Protein AF-A0A0C3BR33-F1 (afdb_monomer_lite)

Sequence (371 aa):
MTTQAWARAVENDATFIIFHCGVRERIGIRHRESQTLYLSELMDTTACKDPSYGAIQIGLHLAIIQDALQRQKQRFCHDPSSSSTKRPAEDGHASIPESKRQKVENKIEGTNEGGNDQSDLEQVHSILSSRALALLSLNYGAYHSPTPSSFIRVGPSCVRGYHDQPFKEPSRRATYNPSQYFSLTLSEPIGSGAVGVVHRATAEIQLESGLKVQHSLAVKLVFSNHFGYQRKLRKEYSIYHHLASKDDVEGVLPVYGLFEDTETGTLALIMDDGGSSIRYGVSVPDEQRISFSRAMASIHRAGVRHFDLRPNNLLVNDKGETFIIDFDQSQLNPRPQAISQEMACLEHVLDGKDNEDFYSPLPNSHHSESD

Radius of gyration: 28.22 Å; chains: 1; bounding box: 70×74×102 Å

Foldseek 3Di:
DVVVQLLVCLLVVHQWGWDDDPQKIKIWGAPNVVRDIDIDDIDGQVPAVVVHNVVVVVVVVVVRVVVVVVVVVVVVVPPPPDDDDDDDDDDDDDDDDDDDPDPPDPDPDDDDDVPVPVVVVVQVLVQLQQAQWEFEAEDERSGGRPGTFIWGFPAGWLAAPGLPPDDDGDDPPDDDDPSRYWYKYWYDFPDQDPQFTKTKIWTFDQGPVRDTDIFIKIKGKGFPVCVVSVVLVVVQQVLSSLLSVDPPQDQAWGWSGWIAGSPGRMIITMTHPLAAFADAQDAADPVLLVQVLSNLVSSVVSQKDQLDDARRQWGAHPVRRIHGDDSSVMDGRDDPVSSVLSSVLSVCRNRNHDNVPSNDPDPDPPPPPDD

Structure (mmCIF, N/CA/C/O backbone):
data_AF-A0A0C3BR33-F1
#
_entry.id   AF-A0A0C3BR33-F1
#
loop_
_atom_site.group_PDB
_atom_site.id
_atom_site.type_symbol
_atom_site.label_atom_id
_atom_site.label_alt_id
_atom_site.label_comp_id
_atom_site.label_asym_id
_atom_site.label_entity_id
_atom_site.label_seq_id
_atom_site.pdbx_PDB_ins_code
_atom_site.Cartn_x
_atom_site.Cartn_y
_atom_site.Cartn_z
_atom_site.occupancy
_atom_site.B_iso_or_equiv
_atom_site.auth_seq_id
_atom_site.auth_comp_id
_atom_site.auth_asym_id
_atom_site.auth_atom_id
_atom_site.pdbx_PDB_model_num
ATOM 1 N N . MET A 1 1 ? -23.685 10.994 8.098 1.00 58.66 1 MET A N 1
ATOM 2 C CA . MET A 1 1 ? -23.661 12.476 8.030 1.00 58.66 1 MET A CA 1
ATOM 3 C C . MET A 1 1 ? -23.004 13.103 9.254 1.00 58.66 1 MET A C 1
ATOM 5 O O . MET A 1 1 ? -22.075 13.873 9.072 1.00 58.66 1 MET A O 1
ATOM 9 N N . THR A 1 2 ? -23.417 12.772 10.482 1.00 61.88 2 THR A N 1
ATOM 10 C CA . THR A 1 2 ? -22.819 13.328 11.716 1.00 61.88 2 THR A CA 1
ATOM 11 C C . THR A 1 2 ? -21.334 12.993 11.883 1.00 61.88 2 THR A C 1
ATOM 13 O O . THR A 1 2 ? -20.558 13.880 12.212 1.00 61.88 2 THR A O 1
ATOM 16 N N . THR A 1 3 ? -20.915 11.766 11.564 1.00 71.31 3 THR A N 1
ATOM 17 C CA . THR A 1 3 ? -19.499 11.342 11.569 1.00 71.31 3 THR A CA 1
ATOM 18 C C . THR A 1 3 ? -18.636 12.127 10.577 1.00 71.31 3 THR A C 1
ATOM 20 O O . THR A 1 3 ? -17.565 12.605 10.932 1.00 71.31 3 THR A O 1
ATOM 23 N N . GLN A 1 4 ? -19.125 12.332 9.352 1.00 73.44 4 GLN A N 1
ATOM 24 C CA . GLN A 1 4 ? -18.425 13.113 8.326 1.00 73.44 4 GLN A CA 1
ATOM 25 C C . GLN A 1 4 ? -18.362 14.610 8.673 1.00 73.44 4 GLN A C 1
ATOM 27 O O . GLN A 1 4 ? -17.337 15.253 8.455 1.00 73.44 4 GLN A O 1
ATOM 32 N N . ALA A 1 5 ? -19.441 15.167 9.231 1.00 78.81 5 ALA A N 1
ATOM 33 C CA . ALA A 1 5 ? -19.470 16.553 9.691 1.00 78.81 5 ALA A CA 1
ATOM 34 C C . ALA A 1 5 ? -18.522 16.779 10.879 1.00 78.81 5 ALA A C 1
ATOM 36 O O . ALA A 1 5 ? -17.829 17.790 10.912 1.00 78.81 5 ALA A O 1
ATOM 37 N N . TRP A 1 6 ? -18.443 15.821 11.809 1.00 81.00 6 TRP A N 1
ATOM 38 C CA . TRP A 1 6 ? -17.482 15.847 12.912 1.00 81.00 6 TRP A CA 1
ATOM 39 C C . TRP A 1 6 ? -16.040 15.828 12.407 1.00 81.00 6 TRP A C 1
ATOM 41 O O . TRP A 1 6 ? -15.268 16.709 12.771 1.00 81.00 6 TRP A O 1
ATOM 51 N N . ALA A 1 7 ? -15.696 14.886 11.522 1.00 78.19 7 ALA A N 1
ATOM 52 C CA . ALA A 1 7 ? -14.349 14.786 10.961 1.00 78.19 7 ALA A CA 1
ATOM 53 C C . ALA A 1 7 ? -13.913 16.098 10.285 1.00 78.19 7 ALA A C 1
ATOM 55 O O . ALA A 1 7 ? -12.856 16.632 10.613 1.00 78.19 7 ALA A O 1
ATOM 56 N N . ARG A 1 8 ? -14.774 16.686 9.440 1.00 79.88 8 ARG A N 1
ATOM 57 C CA . ARG A 1 8 ? -14.515 17.992 8.805 1.00 79.88 8 ARG A CA 1
ATOM 58 C C . ARG A 1 8 ? -14.390 19.135 9.811 1.00 79.88 8 ARG A C 1
ATOM 60 O O . ARG A 1 8 ? -13.584 20.040 9.611 1.00 79.88 8 ARG A O 1
ATOM 67 N N . ALA A 1 9 ? -15.190 19.124 10.876 1.00 84.75 9 ALA A N 1
ATOM 68 C CA . ALA A 1 9 ? -15.123 20.146 11.914 1.00 84.75 9 ALA A CA 1
ATOM 69 C C . ALA A 1 9 ? -13.828 20.053 12.731 1.00 84.75 9 ALA A C 1
ATOM 71 O O . ALA A 1 9 ? -13.279 21.080 13.117 1.00 84.75 9 ALA A O 1
ATOM 72 N N . VAL A 1 10 ? -13.317 18.847 12.979 1.00 82.50 10 VAL A N 1
ATOM 73 C CA . VAL A 1 10 ? -12.003 18.665 13.608 1.00 82.50 10 VAL A CA 1
ATOM 74 C C . VAL A 1 10 ? -10.888 19.117 12.666 1.00 82.50 10 VAL A C 1
ATOM 76 O O . VAL A 1 10 ? -10.039 19.894 13.091 1.00 82.50 10 VAL A O 1
ATOM 79 N N . GLU A 1 11 ? -10.938 18.704 11.398 1.00 81.19 11 GLU A N 1
ATOM 80 C CA . GLU A 1 11 ? -9.969 19.069 10.354 1.00 81.19 11 GLU A CA 1
ATOM 81 C C . GLU A 1 11 ? -9.823 20.588 10.186 1.00 81.19 11 GLU A C 1
ATOM 83 O O . GLU A 1 11 ? -8.713 21.102 10.107 1.00 81.19 11 GLU A O 1
ATOM 88 N N . ASN A 1 12 ? -10.936 21.324 10.193 1.00 82.75 12 ASN A N 1
ATOM 89 C CA . ASN A 1 12 ? -10.939 22.778 10.006 1.00 82.75 12 ASN A CA 1
ATOM 90 C C . ASN A 1 12 ? -10.862 23.569 11.326 1.00 82.75 12 ASN A C 1
ATOM 92 O O . ASN A 1 12 ? -11.099 24.777 11.326 1.00 82.75 12 ASN A O 1
ATOM 96 N N . ASP A 1 13 ? -10.598 22.900 12.457 1.00 84.25 13 ASP A N 1
ATOM 97 C CA . ASP A 1 13 ? -10.652 23.491 13.803 1.00 84.25 13 ASP A CA 1
ATOM 98 C C . ASP A 1 13 ? -11.931 24.336 14.030 1.00 84.25 13 ASP A C 1
ATOM 100 O O . ASP A 1 13 ? -11.917 25.464 14.532 1.00 84.25 13 ASP A O 1
ATOM 104 N N . ALA A 1 14 ? -13.073 23.804 13.592 1.00 88.06 14 ALA A N 1
ATOM 105 C CA . ALA A 1 14 ? -14.367 24.462 13.671 1.00 88.06 14 ALA A CA 1
ATOM 106 C C . ALA A 1 14 ? -15.025 24.248 15.045 1.00 88.06 14 ALA A C 1
ATOM 108 O O . ALA A 1 14 ? -15.036 23.138 15.590 1.00 88.06 14 ALA A O 1
ATOM 109 N N . THR A 1 15 ? -15.611 25.325 15.576 1.00 93.00 15 THR A N 1
ATOM 110 C CA . THR A 1 15 ? -16.402 25.331 16.820 1.00 93.00 15 THR A CA 1
ATOM 111 C C . THR A 1 15 ? -17.884 25.041 16.554 1.00 93.00 15 THR A C 1
ATOM 113 O O . THR A 1 15 ? -18.538 24.393 17.365 1.00 93.00 15 THR A O 1
ATOM 116 N N . PHE A 1 16 ? -18.426 25.474 15.413 1.00 93.62 16 PHE A N 1
ATOM 117 C CA . PHE A 1 16 ? -19.854 25.369 15.093 1.00 93.62 16 PHE A CA 1
ATOM 118 C C . PHE A 1 16 ? -20.090 24.435 13.901 1.00 93.62 16 PHE A C 1
ATOM 120 O O . PHE A 1 16 ? -19.344 24.468 12.924 1.00 93.62 16 PHE A O 1
ATOM 127 N N . ILE A 1 17 ? -21.139 23.616 13.976 1.00 94.31 17 ILE A N 1
ATOM 128 C CA . ILE A 1 17 ? -21.571 22.684 12.926 1.00 94.31 17 ILE A CA 1
ATOM 129 C C . ILE A 1 17 ? -23.068 22.892 12.699 1.00 94.31 17 ILE A C 1
ATOM 131 O O . ILE A 1 17 ? -23.834 22.866 13.656 1.00 94.31 17 ILE A O 1
ATOM 135 N N . ILE A 1 18 ? -23.509 23.070 11.455 1.00 92.19 18 ILE A N 1
ATOM 136 C CA . ILE A 1 18 ? -24.930 23.275 11.137 1.00 92.19 18 ILE A CA 1
ATOM 137 C C . ILE A 1 18 ? -25.420 22.109 10.281 1.00 92.19 18 ILE A C 1
ATOM 139 O O . ILE A 1 18 ? -24.853 21.815 9.229 1.00 92.19 18 ILE A O 1
ATOM 143 N N . PHE A 1 19 ? -26.483 21.445 10.731 1.00 90.19 19 PHE A N 1
ATOM 144 C CA . PHE A 1 19 ? -27.195 20.424 9.970 1.00 90.19 19 PHE A CA 1
ATOM 145 C C . PHE A 1 19 ? -28.528 20.999 9.509 1.00 90.19 19 PHE A C 1
ATOM 147 O O . PHE A 1 19 ? -29.402 21.247 10.335 1.00 90.19 19 PHE A O 1
ATOM 154 N N . HIS A 1 20 ? -28.696 21.187 8.204 1.00 88.75 20 HIS A N 1
ATOM 155 C CA . HIS A 1 20 ? -29.868 21.848 7.638 1.00 88.75 20 HIS A CA 1
ATOM 156 C C . HIS A 1 20 ? -30.471 21.018 6.498 1.00 88.75 20 HIS A C 1
ATOM 158 O O . HIS A 1 20 ? -29.739 20.485 5.664 1.00 88.75 20 HIS A O 1
ATOM 164 N N . CYS A 1 21 ? -31.801 20.909 6.453 1.00 85.38 21 CYS A N 1
ATOM 165 C CA . CYS A 1 21 ? -32.533 20.233 5.372 1.00 85.38 21 CYS A CA 1
ATOM 166 C C . CYS A 1 21 ? -33.701 21.068 4.812 1.00 85.38 21 CYS A C 1
ATOM 168 O O . CYS A 1 21 ? -34.678 20.521 4.299 1.00 85.38 21 CYS A O 1
ATOM 170 N N . GLY A 1 22 ? -33.619 22.396 4.922 1.00 83.88 22 GLY A N 1
ATOM 171 C CA . GLY A 1 22 ? -34.637 23.345 4.464 1.00 83.88 22 GLY A CA 1
ATOM 172 C C . GLY A 1 22 ? -35.618 23.700 5.577 1.00 83.88 22 GLY A C 1
ATOM 173 O O . GLY A 1 22 ? -35.580 24.793 6.139 1.00 83.88 22 GLY A O 1
ATOM 174 N N . VAL A 1 23 ? -36.491 22.752 5.920 1.00 87.00 23 VAL A N 1
ATOM 175 C CA . VAL A 1 23 ? -37.560 22.960 6.920 1.00 87.00 23 VAL A CA 1
ATOM 176 C C . VAL A 1 23 ? -37.125 22.666 8.355 1.00 87.00 23 VAL A C 1
ATOM 178 O O . VAL A 1 23 ? -37.807 23.044 9.305 1.00 87.00 23 VAL A O 1
ATOM 181 N N . ARG A 1 24 ? -35.994 21.975 8.534 1.00 89.94 24 ARG A N 1
ATOM 182 C CA . ARG A 1 24 ? -35.443 21.670 9.854 1.00 89.94 24 ARG A CA 1
ATOM 183 C C . ARG A 1 24 ? -33.962 21.976 9.921 1.00 89.94 24 ARG A C 1
ATOM 185 O O . ARG A 1 24 ? -33.228 21.774 8.951 1.00 89.94 24 ARG A O 1
ATOM 192 N N . GLU A 1 25 ? -33.541 22.403 11.100 1.00 92.38 25 GLU A N 1
ATOM 193 C CA . GLU A 1 25 ? -32.152 22.710 11.394 1.00 92.38 25 GLU A CA 1
ATOM 194 C C . GLU A 1 25 ? -31.739 22.197 12.773 1.00 92.38 25 GLU A C 1
ATOM 196 O O . GLU A 1 25 ? -32.531 22.164 13.714 1.00 92.38 25 GLU A O 1
ATOM 201 N N . ARG A 1 26 ? -30.476 21.798 12.902 1.00 92.69 26 ARG A N 1
ATOM 202 C CA . ARG A 1 26 ? -29.832 21.502 14.178 1.00 92.69 26 ARG A CA 1
ATOM 203 C C . ARG A 1 26 ? -28.454 22.146 14.219 1.00 92.69 26 ARG A C 1
ATOM 205 O O . ARG A 1 26 ? -27.667 21.982 13.286 1.00 92.69 26 ARG A O 1
ATOM 212 N N . ILE A 1 27 ? -28.152 22.813 15.325 1.00 93.69 27 ILE A N 1
ATOM 213 C CA . ILE A 1 27 ? -26.856 23.440 15.574 1.00 93.69 27 ILE A CA 1
ATOM 214 C C . ILE A 1 27 ? -26.052 22.529 16.502 1.00 93.69 27 ILE A C 1
ATOM 216 O O . ILE A 1 27 ? -26.543 22.062 17.528 1.00 93.69 27 ILE A O 1
ATOM 220 N N . GLY A 1 28 ? -24.809 22.262 16.129 1.00 93.25 28 GLY A N 1
ATOM 221 C CA . GLY A 1 28 ? -23.810 21.595 16.943 1.00 93.25 28 GLY A CA 1
ATOM 222 C C . GLY A 1 28 ? -22.741 22.579 17.402 1.00 93.25 28 GLY A C 1
ATOM 223 O O . GLY A 1 28 ? -22.227 23.352 16.595 1.00 93.25 28 GLY A O 1
ATOM 224 N N . ILE A 1 29 ? -22.384 22.529 18.681 1.00 93.31 29 ILE A N 1
ATOM 225 C CA . ILE A 1 29 ? -21.279 23.290 19.266 1.00 93.31 29 ILE A CA 1
ATOM 226 C C . ILE A 1 29 ? -20.242 22.293 19.769 1.00 93.31 29 ILE A C 1
ATOM 228 O O . ILE A 1 29 ? -20.507 21.485 20.661 1.00 93.31 29 ILE A O 1
ATOM 232 N N . ARG A 1 30 ? -19.054 22.332 19.176 1.00 91.38 30 ARG A N 1
ATOM 233 C CA . ARG A 1 30 ? -17.919 21.494 19.545 1.00 91.38 30 ARG A CA 1
ATOM 234 C C . ARG A 1 30 ? -17.097 22.191 20.622 1.00 91.38 30 ARG A C 1
ATOM 236 O O . ARG A 1 30 ? -16.462 23.213 20.372 1.00 91.38 30 ARG A O 1
ATOM 243 N N . HIS A 1 31 ? -17.039 21.587 21.801 1.00 88.56 31 HIS A N 1
ATOM 244 C CA . HIS A 1 31 ? -16.046 21.931 22.807 1.00 88.56 31 HIS A CA 1
ATOM 245 C C . HIS A 1 31 ? -14.718 21.257 22.448 1.00 88.56 31 HIS A C 1
ATOM 247 O O . HIS A 1 31 ? -14.595 20.032 22.485 1.00 88.56 31 HIS A O 1
ATOM 253 N N . ARG A 1 32 ? -13.742 22.065 22.026 1.00 82.81 32 ARG A N 1
ATOM 254 C CA . ARG A 1 32 ? -12.505 21.593 21.385 1.00 82.81 32 ARG A CA 1
ATOM 255 C C . ARG A 1 32 ? -11.526 20.945 22.360 1.00 82.81 32 ARG A C 1
ATOM 257 O O . ARG A 1 32 ? -10.895 19.962 22.002 1.00 82.81 32 ARG A O 1
ATOM 264 N N . GLU A 1 33 ? -11.428 21.440 23.588 1.00 79.06 33 GLU A N 1
ATOM 265 C CA . GLU A 1 33 ? -10.506 20.870 24.579 1.00 79.06 33 GLU A CA 1
ATOM 266 C C . GLU A 1 33 ? -10.939 19.463 25.010 1.00 79.06 33 GLU A C 1
ATOM 268 O O . GLU A 1 33 ? -10.140 18.534 25.002 1.00 79.06 33 GLU A O 1
ATOM 273 N N . SER A 1 34 ? -12.233 19.271 25.284 1.00 83.44 34 SER A N 1
ATOM 274 C CA . SER A 1 34 ? -12.778 17.967 25.693 1.00 83.44 34 SER A CA 1
ATOM 275 C C . SER A 1 34 ? -13.261 17.092 24.529 1.00 83.44 34 SER A C 1
ATOM 277 O O . SER A 1 34 ? -13.838 16.035 24.770 1.00 83.44 34 SER A O 1
ATOM 279 N N . GLN A 1 35 ? -13.105 17.544 23.277 1.00 83.50 35 GLN A N 1
ATOM 280 C CA . GLN A 1 35 ? -13.630 16.886 22.069 1.00 83.50 35 GLN A CA 1
ATOM 281 C C . GLN A 1 35 ? -15.101 16.442 22.202 1.00 83.50 35 GLN A C 1
ATOM 283 O O . GLN A 1 35 ? -15.481 15.343 21.809 1.00 83.50 35 GLN A O 1
ATOM 288 N N . THR A 1 36 ? -15.952 17.307 22.757 1.00 85.12 36 THR A N 1
ATOM 289 C CA . THR A 1 36 ? -17.371 17.001 23.009 1.00 85.12 36 THR A CA 1
ATOM 290 C C . THR A 1 36 ? -18.270 17.797 22.069 1.00 85.12 36 THR A C 1
ATOM 292 O O . THR A 1 36 ? -18.112 19.011 21.950 1.00 85.12 36 THR A O 1
ATOM 295 N N . LEU A 1 37 ? -19.226 17.135 21.409 1.00 89.62 37 LEU A N 1
ATOM 296 C CA . LEU A 1 37 ? -20.234 17.796 20.576 1.00 89.62 37 LEU A CA 1
ATOM 297 C C . LEU A 1 37 ? -21.546 17.956 21.346 1.00 89.62 37 LEU A C 1
ATOM 299 O O . LEU A 1 37 ? -22.223 16.971 21.632 1.00 89.62 37 LEU A O 1
ATOM 303 N N . TYR A 1 38 ? -21.936 19.198 21.609 1.00 90.94 38 TYR A N 1
ATOM 304 C CA . TYR A 1 38 ? -23.264 19.533 22.108 1.00 90.94 38 TYR A CA 1
ATOM 305 C C . TYR A 1 38 ? -24.186 19.779 20.925 1.00 90.94 38 TYR A C 1
ATOM 307 O O . TYR A 1 38 ? -23.843 20.529 20.016 1.00 90.94 38 TYR A O 1
ATOM 315 N N . LEU A 1 39 ? -25.351 19.141 20.920 1.00 91.69 39 LEU A N 1
ATOM 316 C CA . LEU A 1 39 ? -26.342 19.301 19.865 1.00 91.69 39 LEU A CA 1
ATOM 317 C C . LEU A 1 39 ? -27.564 20.018 20.422 1.00 91.69 39 LEU A C 1
ATOM 319 O O . LEU A 1 39 ? -28.082 19.631 21.467 1.00 91.69 39 LEU A O 1
ATOM 323 N N . SER A 1 40 ? -28.044 21.018 19.691 1.00 90.62 40 SER A N 1
ATOM 324 C CA . SER A 1 40 ? -29.339 21.625 19.960 1.00 90.62 40 SER A CA 1
ATOM 325 C C . SER A 1 40 ? -30.470 20.625 19.716 1.00 90.62 40 SER A C 1
ATOM 327 O O . SER A 1 40 ? -30.319 19.607 19.022 1.00 90.62 40 SER A O 1
ATOM 329 N N . GLU A 1 41 ? -31.651 20.969 20.215 1.00 88.44 41 GLU A N 1
ATOM 330 C CA . GLU A 1 41 ? -32.887 20.359 19.741 1.00 88.44 41 GLU A CA 1
ATOM 331 C C . GLU A 1 41 ? -33.077 20.611 18.234 1.00 88.44 41 GLU A C 1
ATOM 333 O O . GLU A 1 41 ? -32.441 21.487 17.635 1.00 88.44 41 GLU A O 1
ATOM 338 N N . LEU A 1 42 ? -33.915 19.790 17.595 1.00 89.06 42 LEU A N 1
ATOM 339 C CA . LEU A 1 42 ? -34.236 19.955 16.179 1.00 89.06 42 LEU A CA 1
ATOM 340 C C . LEU A 1 42 ? -35.218 21.118 16.022 1.00 89.06 42 LEU A C 1
ATOM 342 O O . LEU A 1 42 ? -36.358 21.019 16.464 1.00 89.06 42 LEU A O 1
ATOM 346 N N . MET A 1 43 ? -34.779 22.191 15.377 1.00 88.00 43 MET A N 1
ATOM 347 C CA . MET A 1 43 ? -35.573 23.393 15.161 1.00 88.00 43 MET A CA 1
ATOM 348 C C . MET A 1 43 ? -36.395 23.266 13.881 1.00 88.00 43 MET A C 1
ATOM 350 O O . MET A 1 43 ? -35.887 22.810 12.855 1.00 88.00 43 MET A O 1
ATOM 354 N N . ASP A 1 44 ? -37.649 23.705 13.934 1.00 86.94 44 ASP A N 1
ATOM 355 C CA . ASP A 1 44 ? -38.488 23.913 12.754 1.00 86.94 44 ASP A CA 1
ATOM 356 C C . ASP A 1 44 ? -38.322 25.359 12.281 1.00 86.94 44 ASP A C 1
ATOM 358 O O . ASP A 1 44 ? -38.693 26.301 12.984 1.00 86.94 44 ASP A O 1
ATOM 362 N N . THR A 1 45 ? -37.756 25.541 11.091 1.00 84.75 45 THR A N 1
ATOM 363 C CA . THR A 1 45 ? -37.416 26.871 10.566 1.00 84.75 45 THR A CA 1
ATOM 364 C C . THR A 1 45 ? -38.653 27.706 10.220 1.00 84.75 45 THR A C 1
ATOM 366 O O . THR A 1 45 ? -38.560 28.929 10.132 1.00 84.75 45 THR A O 1
ATOM 369 N N . THR A 1 46 ? -39.822 27.070 10.081 1.00 83.19 46 THR A N 1
ATOM 370 C CA . THR A 1 46 ? -41.095 27.715 9.727 1.00 83.19 46 THR A CA 1
ATOM 371 C C . THR A 1 46 ? -41.981 28.007 10.938 1.00 83.19 46 THR A C 1
ATOM 373 O O . THR A 1 46 ? -42.753 28.967 10.924 1.00 83.19 46 THR A O 1
ATOM 376 N N . ALA A 1 47 ? -41.861 27.207 12.002 1.00 82.12 47 ALA A N 1
ATOM 377 C CA . ALA A 1 47 ? -42.707 27.302 13.193 1.00 82.12 47 ALA A CA 1
ATOM 378 C C . ALA A 1 47 ? -42.036 28.000 14.394 1.00 82.12 47 ALA A C 1
ATOM 380 O O . ALA A 1 47 ? -42.694 28.241 15.407 1.00 82.12 47 ALA A O 1
ATOM 381 N N . CYS A 1 48 ? -40.745 28.336 14.303 1.00 77.88 48 CYS A N 1
ATOM 382 C CA . CYS A 1 48 ? -39.975 28.931 15.396 1.00 77.88 48 CYS A CA 1
ATOM 383 C C . CYS A 1 48 ? -40.352 30.407 15.645 1.00 77.88 48 CYS A C 1
ATOM 385 O O . CYS A 1 48 ? -40.071 31.281 14.819 1.00 77.88 48 CYS A O 1
ATOM 387 N N . LYS A 1 49 ? -41.004 30.680 16.786 1.00 75.44 49 LYS A N 1
ATOM 388 C CA . LYS A 1 49 ? -41.542 32.010 17.138 1.00 75.44 49 LYS A CA 1
ATOM 389 C C . LYS A 1 49 ? -40.841 32.697 18.312 1.00 75.44 49 LYS A C 1
ATOM 391 O O . LYS A 1 49 ? -40.839 33.924 18.329 1.00 75.44 49 LYS A O 1
ATOM 396 N N . ASP A 1 50 ? -40.253 31.950 19.247 1.00 76.44 50 ASP A N 1
ATOM 397 C CA . ASP A 1 50 ? -39.578 32.524 20.416 1.00 76.44 50 ASP A CA 1
ATOM 398 C C . ASP A 1 50 ? -38.380 31.669 20.884 1.00 76.44 50 ASP A C 1
ATOM 400 O O . ASP A 1 50 ? -38.588 30.577 21.418 1.00 76.44 50 ASP A O 1
ATOM 404 N N . PRO A 1 51 ? -37.130 32.124 20.676 1.00 79.88 51 PRO A N 1
ATOM 405 C CA . PRO A 1 51 ? -36.750 33.239 19.804 1.00 79.88 51 PRO A CA 1
ATOM 406 C C . PRO A 1 51 ? -37.115 32.945 18.339 1.00 79.88 51 PRO A C 1
ATOM 408 O O . PRO A 1 51 ? -37.183 31.790 17.934 1.00 79.88 51 PRO A O 1
ATOM 411 N N . SER A 1 52 ? -37.364 33.971 17.519 1.00 86.75 52 SER A N 1
ATOM 412 C CA . SER A 1 52 ? -37.642 33.754 16.091 1.00 86.75 52 SER A CA 1
ATOM 413 C C . SER A 1 52 ? -36.442 33.112 15.385 1.00 86.75 52 SER A C 1
ATOM 415 O O . SER A 1 52 ? -35.292 33.353 15.759 1.00 86.75 52 SER A O 1
ATOM 417 N N . TYR A 1 53 ? -36.684 32.343 14.319 1.00 87.50 53 TYR A N 1
ATOM 418 C CA . TYR A 1 53 ? -35.594 31.700 13.572 1.00 87.50 53 TYR A CA 1
ATOM 419 C C . TYR A 1 53 ? -34.513 32.701 13.117 1.00 87.50 53 TYR A C 1
ATOM 421 O O . TYR A 1 53 ? -33.320 32.435 13.243 1.00 87.50 53 TYR A O 1
ATOM 429 N N . GLY A 1 54 ? -34.916 33.896 12.669 1.00 84.38 54 GLY A N 1
ATOM 430 C CA . GLY A 1 54 ? -33.978 34.963 12.311 1.00 84.38 54 GLY A CA 1
ATOM 431 C C . GLY A 1 54 ? -33.122 35.435 13.493 1.00 84.38 54 GLY A C 1
ATOM 432 O O . GLY A 1 54 ? -31.923 35.648 13.329 1.00 84.38 54 GLY A O 1
ATOM 433 N N . ALA A 1 55 ? -33.699 35.543 14.693 1.00 87.94 55 ALA A N 1
ATOM 434 C CA . ALA A 1 55 ? -32.950 35.889 15.899 1.00 87.94 55 ALA A CA 1
ATOM 435 C C . ALA A 1 55 ? -31.931 34.799 16.273 1.00 87.94 55 ALA A C 1
ATOM 437 O O . ALA A 1 55 ? -30.798 35.125 16.626 1.00 87.94 55 ALA A O 1
ATOM 438 N N . ILE A 1 56 ? -32.294 33.518 16.127 1.00 88.81 56 ILE A N 1
ATOM 439 C CA . ILE A 1 56 ? -31.374 32.387 16.333 1.00 88.81 56 ILE A CA 1
ATOM 440 C C . ILE A 1 56 ? -30.200 32.466 15.353 1.00 88.81 56 ILE A C 1
ATOM 442 O O . ILE A 1 56 ? -29.048 32.366 15.773 1.00 88.81 56 ILE A O 1
ATOM 446 N N . GLN A 1 57 ? -30.470 32.710 14.066 1.00 91.94 57 GLN A N 1
ATOM 447 C CA . GLN A 1 57 ? -29.417 32.834 13.055 1.00 91.94 57 GLN A CA 1
ATOM 448 C C . GLN A 1 57 ? -28.481 34.007 13.334 1.00 91.94 57 GLN A C 1
ATOM 450 O O . GLN A 1 57 ? -27.264 33.845 13.263 1.00 91.94 57 GLN A O 1
ATOM 455 N N . ILE A 1 58 ? -29.021 35.176 13.687 1.00 91.88 58 ILE A N 1
ATOM 456 C CA . ILE A 1 58 ? -28.207 36.343 14.048 1.00 91.88 58 ILE A CA 1
ATOM 457 C C . ILE A 1 58 ? -27.335 36.021 15.267 1.00 91.88 58 ILE A C 1
ATOM 459 O O . ILE A 1 58 ? -26.135 36.291 15.243 1.00 91.88 58 ILE A O 1
ATOM 463 N N . GLY A 1 59 ? -27.905 35.394 16.300 1.00 93.19 59 GLY A N 1
ATOM 464 C CA . GLY A 1 59 ? -27.164 34.960 17.484 1.00 93.19 59 GLY A CA 1
ATOM 465 C C . GLY A 1 59 ? -26.031 33.989 17.148 1.00 93.19 59 GLY A C 1
ATOM 466 O O . GLY A 1 59 ? -24.909 34.165 17.622 1.00 93.19 59 GLY A O 1
ATOM 467 N N . LEU A 1 60 ? -26.288 33.015 16.270 1.00 92.25 60 LEU A N 1
ATOM 468 C CA . LEU A 1 60 ? -25.282 32.062 15.805 1.00 92.25 60 LEU A CA 1
ATOM 469 C C . LEU A 1 60 ? -24.147 32.751 15.035 1.00 92.25 60 LEU A C 1
ATOM 471 O O . LEU A 1 60 ? -22.979 32.499 15.317 1.00 92.25 60 LEU A O 1
ATOM 475 N N . HIS A 1 61 ? -24.465 33.649 14.099 1.00 92.19 61 HIS A N 1
ATOM 476 C CA . HIS A 1 61 ? -23.450 34.384 13.336 1.00 92.19 61 HIS A CA 1
ATOM 477 C C . HIS A 1 61 ? -22.609 35.289 14.242 1.00 92.19 61 HIS A C 1
ATOM 479 O O . HIS A 1 61 ? -21.387 35.339 14.097 1.00 92.19 61 HIS A O 1
ATOM 485 N N . LEU A 1 62 ? -23.235 35.956 15.216 1.00 93.44 62 LEU A N 1
ATOM 486 C CA . LEU A 1 62 ? -22.522 36.735 16.228 1.00 93.44 62 LEU A CA 1
ATOM 487 C C . LEU A 1 62 ? -21.572 35.853 17.046 1.00 93.44 62 LEU A C 1
ATOM 489 O O . LEU A 1 62 ? -20.417 36.232 17.231 1.00 93.44 62 LEU A O 1
ATOM 493 N N . ALA A 1 63 ? -22.015 34.670 17.478 1.00 93.00 63 ALA A N 1
ATOM 494 C CA . ALA A 1 63 ? -21.179 33.725 18.216 1.00 93.00 63 ALA A CA 1
ATOM 495 C C . ALA A 1 63 ? -19.992 33.215 17.377 1.00 93.00 63 ALA A C 1
ATOM 497 O O . ALA A 1 63 ? -18.872 33.144 17.882 1.00 93.00 63 ALA A O 1
ATOM 498 N N . ILE A 1 64 ? -20.203 32.931 16.086 1.00 92.62 64 ILE A N 1
ATOM 499 C CA . ILE A 1 64 ? -19.137 32.543 15.146 1.00 92.62 64 ILE A CA 1
ATOM 500 C C . ILE A 1 64 ? -18.092 33.659 15.015 1.00 92.62 64 ILE A C 1
ATOM 502 O O . ILE A 1 64 ? -16.891 33.398 15.103 1.00 92.62 64 ILE A O 1
ATOM 506 N N . ILE A 1 65 ? -18.533 34.908 14.830 1.00 91.62 65 ILE A N 1
ATOM 507 C CA . ILE A 1 65 ? -17.632 36.063 14.713 1.00 91.62 65 ILE A CA 1
ATOM 508 C C . ILE A 1 65 ? -16.859 36.275 16.020 1.00 91.62 65 ILE A C 1
ATOM 510 O O . ILE A 1 65 ? -15.651 36.508 15.990 1.00 91.62 65 ILE A O 1
ATOM 514 N N . GLN A 1 66 ? -17.525 36.170 17.172 1.00 92.25 66 GLN A N 1
ATOM 515 C CA . GLN A 1 66 ? -16.880 36.297 18.481 1.00 92.25 66 GLN A CA 1
ATOM 516 C C . GLN A 1 66 ? -15.810 35.223 18.703 1.00 92.25 66 GLN A C 1
ATOM 518 O O . GLN A 1 66 ? -14.696 35.558 19.105 1.00 92.25 66 GLN A O 1
ATOM 523 N N . ASP A 1 67 ? -16.109 33.962 18.388 1.00 91.50 67 ASP A N 1
ATOM 524 C CA . ASP A 1 67 ? -15.153 32.852 18.461 1.00 91.50 67 ASP A CA 1
ATOM 525 C C . ASP A 1 67 ? -13.952 33.076 17.520 1.00 91.50 67 ASP A C 1
ATOM 527 O O . ASP A 1 67 ? -12.802 32.885 17.921 1.00 91.50 67 ASP A O 1
ATOM 531 N N . ALA A 1 68 ? -14.174 33.570 16.297 1.00 87.94 68 ALA A N 1
ATOM 532 C CA . ALA A 1 68 ? -13.093 33.928 15.375 1.00 87.94 68 ALA A CA 1
ATOM 533 C C . ALA A 1 68 ? -12.210 35.075 15.914 1.00 87.94 68 ALA A C 1
ATOM 535 O O . ALA A 1 68 ? -10.980 34.984 15.880 1.00 87.94 68 ALA A O 1
ATOM 536 N N . LEU A 1 69 ? -12.814 36.130 16.471 1.00 89.44 69 LEU A N 1
ATOM 537 C CA . LEU A 1 69 ? -12.088 37.259 17.064 1.00 89.44 69 LEU A CA 1
ATOM 538 C C . LEU A 1 69 ? -11.296 36.852 18.313 1.00 89.44 69 LEU A C 1
ATOM 540 O O . LEU A 1 69 ? -10.166 37.305 18.504 1.00 89.44 69 LEU A O 1
ATOM 544 N N . GLN A 1 70 ? -11.859 35.995 19.167 1.00 88.00 70 GLN A N 1
ATOM 545 C CA . GLN A 1 70 ? -11.159 35.469 20.337 1.00 88.00 70 GLN A CA 1
ATOM 546 C C . GLN A 1 70 ? -9.938 34.641 19.920 1.00 88.00 70 GLN A C 1
ATOM 548 O O . GLN A 1 70 ? -8.862 34.810 20.498 1.00 88.00 70 GLN A O 1
ATOM 553 N N . ARG A 1 71 ? -10.068 33.826 18.864 1.00 83.94 71 ARG A N 1
ATOM 554 C CA . ARG A 1 71 ? -8.947 33.077 18.276 1.00 83.94 71 ARG A CA 1
ATOM 555 C C . ARG A 1 71 ? -7.858 33.993 17.733 1.00 83.94 71 ARG A C 1
ATOM 557 O O . ARG A 1 71 ? -6.677 33.734 17.952 1.00 83.94 71 ARG A O 1
ATOM 564 N N . GLN A 1 72 ? -8.236 35.083 17.070 1.00 82.62 72 GLN A N 1
ATOM 565 C CA . GLN A 1 72 ? -7.275 36.072 16.592 1.00 82.62 72 GLN A CA 1
ATOM 566 C C . GLN A 1 72 ? -6.518 36.718 17.763 1.00 82.62 72 GLN A C 1
ATOM 568 O O . GLN A 1 72 ? -5.291 36.745 17.749 1.00 82.62 72 GLN A O 1
ATOM 573 N N . LYS A 1 73 ? -7.219 37.160 18.816 1.00 80.94 73 LYS A N 1
ATOM 574 C CA . LYS A 1 73 ? -6.592 37.758 20.011 1.00 80.94 73 LYS A CA 1
ATOM 575 C C . LYS A 1 73 ? -5.624 36.805 20.717 1.00 80.94 73 LYS A C 1
ATOM 577 O O . LYS A 1 73 ? -4.537 37.226 21.093 1.00 80.94 73 LYS A O 1
ATOM 582 N N . GLN A 1 74 ? -5.984 35.530 20.861 1.00 75.56 74 GLN A N 1
ATOM 583 C CA . GLN A 1 74 ? -5.110 34.521 21.472 1.00 75.56 74 GLN A CA 1
ATOM 584 C C . GLN A 1 74 ? -3.845 34.259 20.645 1.00 75.56 74 GLN A C 1
ATOM 586 O O . GLN A 1 74 ? -2.780 34.063 21.223 1.00 75.56 74 GLN A O 1
ATOM 591 N N . ARG A 1 75 ? -3.937 34.316 19.309 1.00 70.62 75 ARG A N 1
ATOM 592 C CA . ARG A 1 75 ? -2.764 34.234 18.424 1.00 70.62 75 ARG A CA 1
ATOM 593 C C . ARG A 1 75 ? -1.842 35.448 18.586 1.00 70.62 75 ARG A C 1
ATOM 595 O O . ARG A 1 75 ? -0.641 35.262 18.702 1.00 70.62 75 ARG A O 1
ATOM 602 N N . PHE A 1 76 ? -2.394 36.659 18.706 1.00 61.03 76 PHE A N 1
ATOM 603 C CA . PHE A 1 76 ? -1.601 37.874 18.956 1.00 61.03 76 PHE A CA 1
ATOM 604 C C . PHE A 1 76 ? -0.948 37.918 20.347 1.00 61.03 76 PHE A C 1
ATOM 606 O O . PHE A 1 76 ? 0.151 38.443 20.480 1.00 61.03 76 PHE A O 1
ATOM 613 N N . CYS A 1 77 ? -1.586 37.374 21.388 1.00 55.69 77 CYS A N 1
ATOM 614 C CA . CYS A 1 77 ? -0.997 37.327 22.733 1.00 55.69 77 CYS A CA 1
ATOM 615 C C . CYS A 1 77 ? 0.130 36.289 22.885 1.00 55.69 77 CYS A C 1
ATOM 617 O O . CYS A 1 77 ? 0.883 36.368 23.852 1.00 55.69 77 CYS A O 1
ATOM 619 N N . HIS A 1 78 ? 0.248 35.331 21.961 1.00 52.81 78 HIS A N 1
ATOM 620 C CA . HIS A 1 78 ? 1.292 34.302 21.973 1.00 52.81 78 HIS A CA 1
ATOM 621 C C . HIS A 1 78 ? 2.466 34.580 21.018 1.00 52.81 78 HIS A C 1
ATOM 623 O O . HIS A 1 78 ? 3.405 33.787 21.006 1.00 52.81 78 HIS A O 1
ATOM 629 N N . ASP A 1 79 ? 2.464 35.705 20.292 1.00 41.81 79 ASP A N 1
ATOM 630 C CA . ASP A 1 79 ? 3.629 36.199 19.546 1.00 41.81 79 ASP A CA 1
ATOM 631 C C . ASP A 1 79 ? 4.516 37.074 20.461 1.00 41.81 79 ASP A C 1
ATOM 633 O O . ASP A 1 79 ? 4.127 38.189 20.821 1.00 41.81 79 ASP A O 1
ATOM 637 N N . PRO A 1 80 ? 5.728 36.635 20.858 1.00 47.38 80 PRO A N 1
ATOM 638 C CA . PRO A 1 80 ? 6.571 37.365 21.806 1.00 47.38 80 PRO A CA 1
ATOM 639 C C . PRO A 1 80 ? 7.368 38.520 21.165 1.00 47.38 80 PRO A C 1
ATOM 641 O O . PRO A 1 80 ? 8.457 38.847 21.633 1.00 47.38 80 PRO A O 1
ATOM 644 N N . SER A 1 81 ? 6.874 39.160 20.099 1.00 45.69 81 SER A N 1
ATOM 645 C CA . SER A 1 81 ? 7.674 40.115 19.314 1.00 45.69 81 SER A CA 1
ATOM 646 C C . SER A 1 81 ? 7.066 41.502 19.096 1.00 45.69 81 SER A C 1
ATOM 648 O O . SER A 1 81 ? 7.459 42.180 18.149 1.00 45.69 81 SER A O 1
ATOM 650 N N . SER A 1 82 ? 6.169 41.992 19.958 1.00 42.69 82 SER A N 1
ATOM 651 C CA . SER A 1 82 ? 5.883 43.436 19.988 1.00 42.69 82 SER A CA 1
ATOM 652 C C . SER A 1 82 ? 5.225 43.910 21.285 1.00 42.69 82 SER A C 1
ATOM 654 O O . SER A 1 82 ? 4.006 43.861 21.430 1.00 42.69 82 SER A O 1
ATOM 656 N N . SER A 1 83 ? 6.015 44.441 22.217 1.00 35.72 83 SER A N 1
ATOM 657 C CA . SER A 1 83 ? 5.785 45.784 22.783 1.00 35.72 83 SER A CA 1
ATOM 658 C C . SER A 1 83 ? 6.758 46.068 23.928 1.00 35.72 83 SER A C 1
ATOM 660 O O . SER A 1 83 ? 6.659 45.581 25.049 1.00 35.72 83 SER A O 1
ATOM 662 N N . SER A 1 84 ? 7.725 46.920 23.617 1.00 37.00 84 SER A N 1
ATOM 663 C CA . SER A 1 84 ? 8.548 47.634 24.577 1.00 37.00 84 SER A CA 1
ATOM 664 C C . SER A 1 84 ? 7.708 48.650 25.355 1.00 37.00 84 SER A C 1
ATOM 666 O O . SER A 1 84 ? 7.294 49.656 24.781 1.00 37.00 84 SER A O 1
ATOM 668 N N . THR A 1 85 ? 7.567 48.472 26.669 1.00 34.03 85 THR A N 1
ATOM 669 C CA . THR A 1 85 ? 7.359 49.611 27.577 1.00 34.03 85 THR A CA 1
ATOM 670 C C . THR A 1 85 ? 8.018 49.342 28.926 1.00 34.03 85 THR A C 1
ATOM 672 O O . THR A 1 85 ? 7.655 48.422 29.649 1.00 34.03 85 THR A O 1
ATOM 675 N N . LYS A 1 86 ? 9.040 50.148 29.233 1.00 34.19 86 LYS A N 1
ATOM 676 C CA . LYS A 1 86 ? 9.772 50.181 30.506 1.00 34.19 86 LYS A CA 1
ATOM 677 C C . LYS A 1 86 ? 8.929 50.837 31.605 1.00 34.19 86 LYS A C 1
ATOM 679 O O . LYS A 1 86 ? 8.377 51.904 31.335 1.00 34.19 86 LYS A O 1
ATOM 684 N N . ARG A 1 87 ? 9.000 50.289 32.832 1.00 28.73 87 ARG A N 1
ATOM 685 C CA . ARG A 1 87 ? 9.178 50.931 34.174 1.00 28.73 87 ARG A CA 1
ATOM 686 C C . ARG A 1 87 ? 8.501 50.084 35.282 1.00 28.73 87 ARG A C 1
ATOM 688 O O . ARG A 1 87 ? 7.549 49.385 34.964 1.00 28.73 87 ARG A O 1
ATOM 695 N N . PRO A 1 88 ? 8.859 50.256 36.570 1.00 29.94 88 PRO A N 1
ATOM 696 C CA . PRO A 1 88 ? 10.141 49.987 37.227 1.00 29.94 88 PRO A CA 1
ATOM 697 C C . PRO A 1 88 ? 9.988 48.921 38.345 1.00 29.94 88 PRO A C 1
ATOM 699 O O . PRO A 1 88 ? 8.888 48.475 38.647 1.00 29.94 88 PRO A O 1
ATOM 702 N N . ALA A 1 89 ? 11.113 48.504 38.927 1.00 29.50 89 ALA A N 1
ATOM 703 C CA . ALA A 1 89 ? 11.219 47.458 39.944 1.00 29.50 89 ALA A CA 1
ATOM 704 C C . ALA A 1 89 ? 10.635 47.849 41.315 1.00 29.50 89 ALA A C 1
ATOM 706 O O . ALA A 1 89 ? 10.886 48.961 41.770 1.00 29.50 89 ALA A O 1
ATOM 707 N N . GLU A 1 90 ? 9.986 46.890 41.986 1.00 30.83 90 GLU A N 1
ATOM 708 C CA . GLU A 1 90 ? 9.995 46.746 43.449 1.00 30.83 90 GLU A CA 1
ATOM 709 C C . GLU A 1 90 ? 10.069 45.260 43.839 1.00 30.83 90 GLU A C 1
ATOM 711 O O . GLU A 1 90 ? 9.522 44.381 43.170 1.00 30.83 90 GLU A O 1
ATOM 716 N N . ASP A 1 91 ? 10.831 45.032 44.905 1.00 29.23 91 ASP A N 1
ATOM 717 C CA . ASP A 1 91 ? 11.304 43.769 45.457 1.00 29.23 91 ASP A CA 1
ATOM 718 C C . ASP A 1 91 ? 10.218 42.903 46.113 1.00 29.23 91 ASP A C 1
ATOM 720 O O . ASP A 1 91 ? 9.258 43.393 46.704 1.00 29.23 91 ASP A O 1
ATOM 724 N N . GLY A 1 92 ? 10.444 41.585 46.115 1.00 29.84 92 GLY A N 1
ATOM 725 C CA . GLY A 1 92 ? 9.664 40.645 46.919 1.00 29.84 92 GLY A CA 1
ATOM 726 C C . GLY A 1 92 ? 10.046 39.188 46.678 1.00 29.84 92 GLY A C 1
ATOM 727 O O . GLY A 1 92 ? 9.389 38.480 45.923 1.00 29.84 92 GLY A O 1
ATOM 728 N N . HIS A 1 93 ? 11.126 38.743 47.319 1.00 29.48 93 HIS A N 1
ATOM 729 C CA . HIS A 1 93 ? 11.604 37.359 47.336 1.00 29.48 93 HIS A CA 1
ATOM 730 C C . HIS A 1 93 ? 10.545 36.339 47.802 1.00 29.48 93 HIS A C 1
ATOM 732 O O . HIS A 1 93 ? 10.018 36.464 48.904 1.00 29.48 93 HIS A O 1
ATOM 738 N N . ALA A 1 94 ? 10.394 35.239 47.057 1.00 29.89 94 ALA A N 1
ATOM 739 C CA . ALA A 1 94 ? 10.330 33.882 47.611 1.00 29.89 94 ALA A CA 1
ATOM 740 C C . ALA A 1 94 ? 10.731 32.851 46.537 1.00 29.89 94 ALA A C 1
ATOM 742 O O . ALA A 1 94 ? 10.388 32.954 45.365 1.00 29.89 94 ALA A O 1
ATOM 743 N N . SER A 1 95 ? 11.536 31.890 46.961 1.00 29.75 95 SER A N 1
ATOM 744 C CA . SER A 1 95 ? 12.444 31.026 46.205 1.00 29.75 95 SER A CA 1
ATOM 745 C C . SER A 1 95 ? 11.851 29.685 45.720 1.00 29.75 95 SER A C 1
ATOM 747 O O . SER A 1 95 ? 11.300 28.976 46.549 1.00 29.75 95 SER A O 1
ATOM 749 N N . ILE A 1 96 ? 12.100 29.350 44.431 1.00 31.41 96 ILE A N 1
ATOM 750 C CA . ILE A 1 96 ? 12.655 28.090 43.826 1.00 31.41 96 ILE A CA 1
ATOM 751 C C . ILE A 1 96 ? 11.931 26.729 44.102 1.00 31.41 96 ILE A C 1
ATOM 753 O O . ILE A 1 96 ? 11.490 26.534 45.228 1.00 31.41 96 ILE A O 1
ATOM 757 N N . PRO A 1 97 ? 11.902 25.704 43.190 1.00 32.88 97 PRO A N 1
ATOM 758 C CA . PRO A 1 97 ? 12.461 25.583 41.825 1.00 32.88 97 PRO A CA 1
ATOM 759 C C . PRO A 1 97 ? 11.479 25.156 40.710 1.00 32.88 97 PRO A C 1
ATOM 761 O O . PRO A 1 97 ? 10.504 24.432 40.902 1.00 32.88 97 PRO A O 1
ATOM 764 N N . GLU A 1 98 ? 11.880 25.507 39.490 1.00 24.92 98 GLU A N 1
ATOM 765 C CA . GLU A 1 98 ? 11.389 25.011 38.206 1.00 24.92 98 GLU A CA 1
ATOM 766 C C . GLU A 1 98 ? 11.653 23.507 38.012 1.00 24.92 98 GLU A C 1
ATOM 768 O O . GLU A 1 98 ? 12.781 23.027 38.162 1.00 24.92 98 GLU A O 1
ATOM 773 N N . SER A 1 99 ? 10.635 22.766 37.566 1.00 29.66 99 SER A N 1
ATOM 774 C CA . SER A 1 99 ? 10.836 21.465 36.924 1.00 29.66 99 SER A CA 1
ATOM 775 C C . SER A 1 99 ? 11.070 21.688 35.429 1.00 29.66 99 SER A C 1
ATOM 777 O O . SER A 1 99 ? 10.172 22.028 34.659 1.00 29.66 99 SER A O 1
ATOM 779 N N . LYS A 1 100 ? 12.330 21.522 35.017 1.00 28.83 100 LYS A N 1
ATOM 780 C CA . LYS A 1 100 ? 12.745 21.495 33.614 1.00 28.83 100 LYS A CA 1
ATOM 781 C C . LYS A 1 100 ? 11.967 20.401 32.877 1.00 28.83 100 LYS A C 1
ATOM 783 O O . LYS A 1 100 ? 12.225 19.216 33.071 1.00 28.83 100 LYS A O 1
ATOM 788 N N . ARG A 1 101 ? 11.052 20.801 31.990 1.00 28.17 101 ARG A N 1
ATOM 789 C CA . ARG A 1 101 ? 10.554 19.946 30.905 1.00 28.17 101 ARG A CA 1
ATOM 790 C C . ARG A 1 101 ? 11.744 19.584 30.018 1.00 28.17 101 ARG A C 1
ATOM 792 O O . ARG A 1 101 ? 12.243 20.422 29.269 1.00 28.17 101 ARG A O 1
ATOM 799 N N . GLN A 1 102 ? 12.223 18.350 30.144 1.00 26.64 102 GLN A N 1
ATOM 800 C CA . GLN A 1 102 ? 13.211 17.778 29.240 1.00 26.64 102 GLN A CA 1
ATOM 801 C C . GLN A 1 102 ? 12.599 17.655 27.843 1.00 26.64 102 GLN A C 1
ATOM 803 O O . GLN A 1 102 ? 11.735 16.823 27.580 1.00 26.64 102 GLN A O 1
ATOM 808 N N . LYS A 1 103 ? 13.080 18.519 26.953 1.00 26.00 103 LYS A N 1
ATOM 809 C CA . LYS A 1 103 ? 13.049 18.346 25.507 1.00 26.00 103 LYS A CA 1
ATOM 810 C C . LYS A 1 103 ? 13.952 17.150 25.188 1.00 26.00 103 LYS A C 1
ATOM 812 O O . LYS A 1 103 ? 15.172 17.279 25.235 1.00 26.00 103 LYS A O 1
ATOM 817 N N . VAL A 1 104 ? 13.364 15.982 24.942 1.00 26.67 104 VAL A N 1
ATOM 818 C CA . VAL A 1 104 ? 14.102 14.837 24.397 1.00 26.67 104 VAL A CA 1
ATOM 819 C C . VAL A 1 104 ? 14.267 15.094 22.903 1.00 26.67 104 VAL A C 1
ATOM 821 O O . VAL A 1 104 ? 13.365 14.868 22.103 1.00 26.67 104 VAL A O 1
ATOM 824 N N . GLU A 1 105 ? 15.410 15.673 22.551 1.00 25.72 105 GLU A N 1
ATOM 825 C CA . GLU A 1 105 ? 15.946 15.640 21.196 1.00 25.72 105 GLU A CA 1
ATOM 826 C C . GLU A 1 105 ? 16.397 14.200 20.921 1.00 25.72 105 GLU A C 1
ATOM 828 O O . GLU A 1 105 ? 17.368 13.728 21.511 1.00 25.72 105 GLU A O 1
ATOM 833 N N . ASN A 1 106 ? 15.679 13.486 20.050 1.00 25.64 106 ASN A N 1
ATOM 834 C CA . ASN A 1 106 ? 16.130 12.194 19.538 1.00 25.64 106 ASN A CA 1
ATOM 835 C C . ASN A 1 106 ? 17.307 12.430 18.590 1.00 25.64 106 ASN A C 1
ATOM 837 O O . ASN A 1 106 ? 17.153 12.656 17.392 1.00 25.64 106 ASN A O 1
ATOM 841 N N . LYS A 1 107 ? 18.498 12.405 19.178 1.00 26.06 107 LYS A N 1
ATOM 842 C CA . LYS A 1 107 ? 19.779 12.316 18.499 1.00 26.06 107 LYS A CA 1
ATOM 843 C C . LYS A 1 107 ? 19.949 10.853 18.073 1.00 26.06 107 LYS A C 1
ATOM 845 O O . LYS A 1 107 ? 20.180 9.990 18.914 1.00 26.06 107 LYS A O 1
ATOM 850 N N . ILE A 1 108 ? 19.769 10.566 16.786 1.00 32.44 108 ILE A N 1
ATOM 851 C CA . ILE A 1 108 ? 20.140 9.271 16.204 1.00 32.44 108 ILE A CA 1
ATOM 852 C C . ILE A 1 108 ? 21.670 9.264 16.135 1.00 32.44 108 ILE A C 1
ATOM 854 O O . ILE A 1 108 ? 22.269 9.802 15.205 1.00 32.44 108 ILE A O 1
ATOM 858 N N . GLU A 1 109 ? 22.309 8.742 17.180 1.00 30.02 109 GLU A N 1
ATOM 859 C CA . GLU A 1 109 ? 23.721 8.375 17.148 1.00 30.02 109 GLU A CA 1
ATOM 860 C C . GLU A 1 109 ? 23.819 6.990 16.513 1.00 30.02 109 GLU A C 1
ATOM 862 O O . GLU A 1 109 ? 23.421 5.982 17.091 1.00 30.02 109 GLU A O 1
ATOM 867 N N . GLY A 1 110 ? 24.319 6.959 15.279 1.00 32.94 110 GLY A N 1
ATOM 868 C CA . GLY A 1 110 ? 24.783 5.729 14.665 1.00 32.94 110 GLY A CA 1
ATOM 869 C C . GLY A 1 110 ? 26.057 5.249 15.351 1.00 32.94 110 GLY A C 1
ATOM 870 O O . GLY A 1 110 ? 26.976 6.034 15.584 1.00 32.94 110 GLY A O 1
ATOM 871 N N . THR A 1 111 ? 26.124 3.953 15.646 1.00 30.27 111 THR A N 1
ATOM 872 C CA . THR A 1 111 ? 27.352 3.151 15.549 1.00 30.27 111 THR A CA 1
ATOM 873 C C . THR A 1 111 ? 27.011 1.655 15.612 1.00 30.27 111 THR A C 1
ATOM 875 O O . THR A 1 111 ? 26.601 1.158 16.649 1.00 30.27 111 THR A O 1
ATOM 878 N N . ASN A 1 112 ? 27.202 0.995 14.461 1.00 32.19 112 ASN A N 1
ATOM 879 C CA . ASN A 1 112 ? 27.577 -0.405 14.196 1.00 32.19 112 ASN A CA 1
ATOM 880 C C . ASN A 1 112 ? 26.928 -1.553 14.990 1.00 32.19 112 ASN A C 1
ATOM 882 O O . ASN A 1 112 ? 27.281 -1.702 16.144 1.00 32.19 112 ASN A O 1
ATOM 886 N N . GLU A 1 113 ? 26.213 -2.465 14.301 1.00 34.94 113 GLU A N 1
ATOM 887 C CA . GLU A 1 113 ? 26.528 -3.916 14.191 1.00 34.94 113 GLU A CA 1
ATOM 888 C C . GLU A 1 113 ? 25.792 -4.532 12.972 1.00 34.94 113 GLU A C 1
ATOM 890 O O . GLU A 1 113 ? 24.645 -4.959 13.057 1.00 34.94 113 GLU A O 1
ATOM 895 N N . GLY A 1 114 ? 26.451 -4.600 11.807 1.00 34.56 114 GLY A N 1
ATOM 896 C CA . GLY A 1 114 ? 25.877 -5.077 10.530 1.00 34.56 114 GLY A CA 1
ATOM 897 C C . GLY A 1 114 ? 25.602 -6.588 10.423 1.00 34.56 114 GLY A C 1
ATOM 898 O O . GLY A 1 114 ? 25.702 -7.140 9.331 1.00 34.56 114 GLY A O 1
ATOM 899 N N . GLY A 1 115 ? 25.309 -7.263 11.538 1.00 41.00 115 GLY A N 1
ATOM 900 C CA . GLY A 1 115 ? 24.984 -8.695 11.588 1.00 41.00 115 GLY A CA 1
ATOM 901 C C . GLY A 1 115 ? 23.529 -9.013 11.955 1.00 41.00 115 GLY A C 1
ATOM 902 O O . GLY A 1 115 ? 23.025 -10.049 11.531 1.00 41.00 115 GLY A O 1
ATOM 903 N N . ASN A 1 116 ? 22.843 -8.137 12.701 1.00 58.28 116 ASN A N 1
ATOM 904 C CA . ASN A 1 116 ? 21.480 -8.395 13.194 1.00 58.28 116 ASN A CA 1
ATOM 905 C C . ASN A 1 116 ? 20.379 -7.855 12.272 1.00 58.28 116 ASN A C 1
ATOM 907 O O . ASN A 1 116 ? 19.350 -8.509 12.123 1.00 58.28 116 ASN A O 1
ATOM 911 N N . ASP A 1 117 ? 20.610 -6.725 11.597 1.00 68.69 117 ASP A N 1
ATOM 912 C CA . ASP A 1 117 ? 19.579 -6.044 10.798 1.00 68.69 117 ASP A CA 1
ATOM 913 C C . ASP A 1 117 ? 18.962 -6.940 9.712 1.00 68.69 117 ASP A C 1
ATOM 915 O O . ASP A 1 117 ? 17.758 -6.894 9.473 1.00 68.69 117 ASP A O 1
ATOM 919 N N . GLN A 1 118 ? 19.768 -7.792 9.069 1.00 79.50 118 GLN A N 1
ATOM 920 C CA . GLN A 1 118 ? 19.282 -8.686 8.015 1.00 79.50 118 GLN A CA 1
ATOM 921 C C . GLN A 1 118 ? 18.404 -9.818 8.574 1.00 79.50 118 GLN A C 1
ATOM 923 O O . GLN A 1 118 ? 17.345 -10.109 8.023 1.00 79.50 118 GLN A O 1
ATOM 928 N N . SER A 1 119 ? 18.816 -10.417 9.695 1.00 83.06 119 SER A N 1
ATOM 929 C CA . SER A 1 119 ? 18.052 -11.460 10.397 1.00 83.06 119 SER A CA 1
ATOM 930 C C . SER A 1 119 ? 16.728 -10.915 10.945 1.00 83.06 119 SER A C 1
ATOM 932 O O . SER A 1 119 ? 15.690 -11.581 10.892 1.00 83.06 119 SER A O 1
ATOM 934 N N . ASP A 1 120 ? 16.745 -9.677 11.436 1.00 87.56 120 ASP A N 1
ATOM 935 C CA . ASP A 1 120 ? 15.557 -9.003 11.951 1.00 87.56 120 ASP A CA 1
ATOM 936 C C . ASP A 1 120 ? 14.573 -8.667 10.819 1.00 87.56 120 ASP A C 1
ATOM 938 O O . ASP A 1 120 ? 13.369 -8.897 10.961 1.00 87.56 120 ASP A O 1
ATOM 942 N N . LEU A 1 121 ? 15.064 -8.206 9.662 1.00 87.81 121 LEU A N 1
ATOM 943 C CA . LEU A 1 121 ? 14.234 -7.973 8.473 1.00 87.81 121 LEU A CA 1
ATOM 944 C C . LEU A 1 121 ? 13.601 -9.266 7.938 1.00 87.81 121 LEU A C 1
ATOM 946 O O . LEU A 1 121 ? 12.416 -9.281 7.604 1.00 87.81 121 LEU A O 1
ATOM 950 N N . GLU A 1 122 ? 14.344 -10.372 7.900 1.00 90.62 122 GLU A N 1
ATOM 951 C CA . GLU A 1 122 ? 13.806 -11.676 7.490 1.00 90.62 122 GLU A CA 1
ATOM 952 C C . GLU A 1 122 ? 12.684 -12.157 8.424 1.00 90.62 122 GLU A C 1
ATOM 954 O O . GLU A 1 122 ? 11.639 -12.627 7.957 1.00 90.62 122 GLU A O 1
ATOM 959 N N . GLN A 1 123 ? 12.843 -11.967 9.738 1.00 92.12 123 GLN A N 1
ATOM 960 C CA . GLN A 1 123 ? 11.787 -12.241 10.718 1.00 92.12 123 GLN A CA 1
ATOM 961 C C . GLN A 1 123 ? 10.566 -11.335 10.522 1.00 92.12 123 GLN A C 1
ATOM 963 O O . GLN A 1 123 ? 9.429 -11.812 10.585 1.00 92.12 123 GLN A O 1
ATOM 968 N N . VAL A 1 124 ? 10.770 -10.045 10.242 1.00 93.06 124 VAL A N 1
ATOM 969 C CA . VAL A 1 124 ? 9.682 -9.105 9.928 1.00 93.06 124 VAL A CA 1
ATOM 970 C C . VAL A 1 124 ? 8.883 -9.586 8.716 1.00 93.06 124 VAL A C 1
ATOM 972 O O . VAL A 1 124 ? 7.656 -9.711 8.804 1.00 93.06 124 VAL A O 1
ATOM 975 N N . HIS A 1 125 ? 9.558 -9.937 7.617 1.00 93.38 125 HIS A N 1
ATOM 976 C CA . HIS A 1 125 ? 8.893 -10.458 6.424 1.00 93.38 125 HIS A CA 1
ATOM 977 C C . HIS A 1 125 ? 8.139 -11.762 6.704 1.00 93.38 125 HIS A C 1
ATOM 979 O O . HIS A 1 125 ? 7.017 -11.932 6.217 1.00 93.38 125 HIS A O 1
ATOM 985 N N . SER A 1 126 ? 8.712 -12.654 7.516 1.00 92.75 126 SER A N 1
ATOM 986 C CA . SER A 1 126 ? 8.075 -13.904 7.945 1.00 92.75 126 SER A CA 1
ATOM 987 C C . SER A 1 126 ? 6.773 -13.660 8.706 1.00 92.75 126 SER A C 1
ATOM 989 O O . SER A 1 126 ? 5.723 -14.234 8.387 1.00 92.75 126 SER A O 1
ATOM 991 N N . ILE A 1 127 ? 6.802 -12.751 9.683 1.00 93.50 127 ILE A N 1
ATOM 992 C CA . ILE A 1 127 ? 5.633 -12.407 10.493 1.00 93.50 127 ILE A CA 1
ATOM 993 C C . ILE A 1 127 ? 4.553 -11.782 9.603 1.00 93.50 127 ILE A C 1
ATOM 995 O O . ILE A 1 127 ? 3.423 -12.267 9.566 1.00 93.50 127 ILE A O 1
ATOM 999 N N . LEU A 1 128 ? 4.880 -10.752 8.826 1.00 95.19 128 LEU A N 1
ATOM 1000 C CA . LEU A 1 128 ? 3.893 -10.063 7.989 1.00 95.19 128 LEU A CA 1
ATOM 1001 C C . LEU A 1 128 ? 3.317 -10.953 6.876 1.00 95.19 128 LEU A C 1
ATOM 1003 O O . LEU A 1 128 ? 2.157 -10.788 6.493 1.00 95.19 128 LEU A O 1
ATOM 1007 N N . SER A 1 129 ? 4.083 -11.929 6.384 1.00 94.81 129 SER A N 1
ATOM 1008 C CA . SER A 1 129 ? 3.633 -12.860 5.340 1.00 94.81 129 SER A CA 1
ATOM 1009 C C . SER A 1 129 ? 2.732 -13.980 5.861 1.00 94.81 129 SER A C 1
ATOM 1011 O O . SER A 1 129 ? 1.856 -14.439 5.130 1.00 94.81 129 SER A O 1
ATOM 1013 N N . SER A 1 130 ? 2.912 -14.411 7.112 1.00 91.56 130 SER A N 1
ATOM 1014 C CA . SER A 1 130 ? 2.225 -15.588 7.672 1.00 91.56 130 SER A CA 1
ATOM 1015 C C . SER A 1 130 ? 0.955 -15.263 8.464 1.00 91.56 130 SER A C 1
ATOM 1017 O O . SER A 1 130 ? 0.048 -16.093 8.562 1.00 91.56 130 SER A O 1
ATOM 1019 N N . ARG A 1 131 ? 0.854 -14.064 9.050 1.00 92.31 131 ARG A N 1
ATOM 1020 C CA . ARG A 1 131 ? -0.265 -13.704 9.937 1.00 92.31 131 ARG A CA 1
ATOM 1021 C C . ARG A 1 131 ? -1.575 -13.565 9.155 1.00 92.31 131 ARG A C 1
ATOM 1023 O O . ARG A 1 131 ? -1.618 -12.982 8.072 1.00 92.31 131 ARG A O 1
ATOM 1030 N N . ALA A 1 132 ? -2.655 -14.097 9.721 1.00 92.69 132 ALA A N 1
ATOM 1031 C CA . ALA A 1 132 ? -3.972 -14.191 9.091 1.00 92.69 132 ALA A CA 1
ATOM 1032 C C . ALA A 1 132 ? -4.776 -12.883 9.141 1.00 92.69 132 ALA A C 1
ATOM 1034 O O . ALA A 1 132 ? -5.678 -12.687 8.328 1.00 92.69 132 ALA A O 1
ATOM 1035 N N . LEU A 1 133 ? -4.475 -12.015 10.107 1.00 93.75 133 LEU A N 1
ATOM 1036 C CA . LEU A 1 133 ? -5.255 -10.821 10.408 1.00 93.75 133 LEU A CA 1
ATOM 1037 C C . LEU A 1 133 ? -4.344 -9.591 10.521 1.00 93.75 133 LEU A C 1
ATOM 1039 O O . LEU A 1 133 ? -3.271 -9.656 11.117 1.00 93.75 133 LEU A O 1
ATOM 1043 N N . ALA A 1 134 ? -4.797 -8.469 9.977 1.00 95.75 134 ALA A N 1
ATOM 1044 C CA . ALA A 1 134 ? -4.180 -7.162 10.139 1.00 95.75 134 ALA A CA 1
ATOM 1045 C C . ALA A 1 134 ? -5.131 -6.251 10.930 1.00 95.75 134 ALA A C 1
ATOM 1047 O O . ALA A 1 134 ? -6.298 -6.089 10.566 1.00 95.75 134 ALA A O 1
ATOM 1048 N N . LEU A 1 135 ? -4.645 -5.675 12.028 1.00 94.69 135 LEU A N 1
ATOM 1049 C CA . LEU A 1 135 ? -5.383 -4.719 12.850 1.00 94.69 135 LEU A CA 1
ATOM 1050 C C . LEU A 1 135 ? -4.972 -3.303 12.449 1.00 94.69 135 LEU A C 1
ATOM 1052 O O . LEU A 1 135 ? -3.830 -2.906 12.673 1.00 94.69 135 LEU A O 1
ATOM 1056 N N . LEU A 1 136 ? -5.891 -2.558 11.835 1.00 95.00 136 LEU A N 1
ATOM 1057 C CA . LEU A 1 136 ? -5.626 -1.231 11.282 1.00 95.00 136 LEU A CA 1
ATOM 1058 C C . LEU A 1 136 ? -6.222 -0.141 12.172 1.00 95.00 136 LEU A C 1
ATOM 1060 O O . LEU A 1 136 ? -7.433 -0.101 12.389 1.00 95.00 136 LEU A O 1
ATOM 1064 N N . SER A 1 137 ? -5.383 0.792 12.607 1.00 93.38 137 SER A N 1
ATOM 1065 C CA . SER A 1 137 ? -5.802 2.027 13.280 1.00 93.38 137 SER A CA 1
ATOM 1066 C C . SER A 1 137 ? -5.421 3.241 12.443 1.00 93.38 137 SER A C 1
ATOM 1068 O O . SER A 1 137 ? -4.353 3.258 11.841 1.00 93.38 137 SER A O 1
ATOM 1070 N N . LEU A 1 138 ? -6.258 4.278 12.422 1.00 88.44 138 LEU A N 1
ATOM 1071 C CA . LEU A 1 138 ? -5.894 5.582 11.862 1.00 88.44 138 LEU A CA 1
ATOM 1072 C C . LEU A 1 138 ? -5.330 6.456 12.984 1.00 88.44 138 LEU A C 1
ATOM 1074 O O . LEU A 1 138 ? -5.937 6.527 14.055 1.00 88.44 138 LEU A O 1
ATOM 1078 N N . ASN A 1 139 ? -4.197 7.113 12.740 1.00 85.75 139 ASN A N 1
ATOM 1079 C CA . ASN A 1 139 ? -3.625 8.097 13.658 1.00 85.75 139 ASN A CA 1
ATOM 1080 C C . ASN A 1 139 ? -2.980 9.258 12.887 1.00 85.75 139 ASN A C 1
ATOM 1082 O O . ASN A 1 139 ? -1.759 9.330 12.747 1.00 85.75 139 ASN A O 1
ATOM 1086 N N . TYR A 1 140 ? -3.809 10.151 12.349 1.00 81.56 140 TYR A N 1
ATOM 1087 C CA . TYR A 1 140 ? -3.357 11.398 11.730 1.00 81.56 140 TYR A CA 1
ATOM 1088 C C . TYR A 1 140 ? -4.483 12.437 11.674 1.00 81.56 140 TYR A C 1
ATOM 1090 O O . TYR A 1 140 ? -5.654 12.118 11.446 1.00 81.56 140 TYR A O 1
ATOM 1098 N N . GLY A 1 141 ? -4.125 13.709 11.862 1.00 74.12 141 GLY A N 1
ATOM 1099 C CA . GLY A 1 141 ? -5.069 14.826 11.859 1.00 74.12 141 GLY A CA 1
ATOM 1100 C C . GLY A 1 141 ? -6.242 14.613 12.823 1.00 74.12 141 GLY A C 1
ATOM 1101 O O . GLY A 1 141 ? -6.062 14.460 14.028 1.00 74.12 141 GLY A O 1
ATOM 1102 N N . ALA A 1 142 ? -7.457 14.607 12.276 1.00 69.25 142 ALA A N 1
ATOM 1103 C CA . ALA A 1 142 ? -8.695 14.359 13.014 1.00 69.25 142 ALA A CA 1
ATOM 1104 C C . ALA A 1 142 ? -9.003 12.870 13.256 1.00 69.25 142 ALA A C 1
ATOM 1106 O O . ALA A 1 142 ? -9.921 12.543 14.014 1.00 69.25 142 ALA A O 1
ATOM 1107 N N . TYR A 1 143 ? -8.303 11.974 12.563 1.00 75.81 143 TYR A N 1
ATOM 1108 C CA . TYR A 1 143 ? -8.584 10.548 12.550 1.00 75.81 143 TYR A CA 1
ATOM 1109 C C . TYR A 1 143 ? -7.724 9.855 13.600 1.00 75.81 143 TYR A C 1
ATOM 1111 O O . TYR A 1 143 ? -6.532 9.637 13.401 1.00 75.81 143 TYR A O 1
ATOM 1119 N N . HIS A 1 144 ? -8.355 9.511 14.720 1.00 79.31 144 HIS A N 1
ATOM 1120 C CA . HIS A 1 144 ? -7.745 8.739 15.793 1.00 79.31 144 HIS A CA 1
ATOM 1121 C C . HIS A 1 144 ? -8.673 7.579 16.152 1.00 79.31 144 HIS A C 1
ATOM 1123 O O . HIS A 1 144 ? -9.653 7.766 16.875 1.00 79.31 144 HIS A O 1
ATOM 1129 N N . SER A 1 145 ? -8.394 6.391 15.620 1.00 78.12 145 SER A N 1
ATOM 1130 C CA . SER A 1 145 ? -9.187 5.189 15.888 1.00 78.12 145 SER A CA 1
ATOM 1131 C C . SER A 1 145 ? -8.877 4.670 17.299 1.00 78.12 145 SER A C 1
ATOM 1133 O O . SER A 1 145 ? -7.792 4.129 17.504 1.00 78.12 145 SER A O 1
ATOM 1135 N N . PRO A 1 146 ? -9.789 4.784 18.289 1.00 74.56 146 PRO A N 1
ATOM 1136 C CA . PRO A 1 146 ? -9.549 4.231 19.626 1.00 74.56 146 PRO A CA 1
ATOM 1137 C C . PRO A 1 146 ? -9.558 2.695 19.623 1.00 74.56 146 PRO A C 1
ATOM 1139 O O . PRO A 1 146 ? -9.082 2.066 20.564 1.00 74.56 146 PRO A O 1
ATOM 1142 N N . THR A 1 147 ? -10.127 2.092 18.580 1.00 81.81 147 THR A N 1
ATOM 1143 C CA . THR A 1 147 ? -10.243 0.647 18.389 1.00 81.81 147 THR A CA 1
ATOM 1144 C C . THR A 1 147 ? -9.842 0.320 16.948 1.00 81.81 147 THR A C 1
ATOM 1146 O O . THR A 1 147 ? -10.351 0.977 16.034 1.00 81.81 147 THR A O 1
ATOM 1149 N N . PRO A 1 148 ? -8.932 -0.645 16.720 1.00 91.19 148 PRO A N 1
ATOM 1150 C CA . PRO A 1 148 ? -8.516 -1.011 15.372 1.00 91.19 148 PRO A CA 1
ATOM 1151 C C . PRO A 1 148 ? -9.634 -1.736 14.616 1.00 91.19 148 PRO A C 1
ATOM 1153 O O . PRO A 1 148 ? -10.403 -2.500 15.198 1.00 91.19 148 PRO A O 1
ATOM 1156 N N . SER A 1 149 ? -9.678 -1.547 13.300 1.00 91.06 149 SER A N 1
ATOM 1157 C CA . SER A 1 149 ? -10.493 -2.348 12.384 1.00 91.06 149 SER A CA 1
ATOM 1158 C C . SER A 1 149 ? -9.774 -3.647 12.021 1.00 91.06 149 SER A C 1
ATOM 1160 O O . SER A 1 149 ? -8.551 -3.670 11.876 1.00 91.06 149 SER A O 1
ATOM 1162 N N . SER A 1 150 ? -10.528 -4.736 11.879 1.00 93.19 150 SER A N 1
ATOM 1163 C CA . SER A 1 150 ? -9.988 -6.080 11.656 1.00 93.19 150 SER A CA 1
ATOM 1164 C C . SER A 1 150 ? -10.088 -6.494 10.192 1.00 93.19 150 SER A C 1
ATOM 1166 O O . SER A 1 150 ? -11.175 -6.726 9.669 1.00 93.19 150 SER A O 1
ATOM 1168 N N . PHE A 1 151 ? -8.934 -6.640 9.547 1.00 95.75 151 PHE A N 1
ATOM 1169 C CA . PHE A 1 151 ? -8.815 -7.029 8.148 1.00 95.75 151 PHE A CA 1
ATOM 1170 C C . PHE A 1 151 ? -8.303 -8.466 8.046 1.00 95.75 151 PHE A C 1
ATOM 1172 O O . PHE A 1 151 ? -7.182 -8.766 8.458 1.00 95.75 151 PHE A O 1
ATOM 1179 N N . ILE A 1 152 ? -9.114 -9.369 7.496 1.00 95.56 152 ILE A N 1
ATOM 1180 C CA . ILE A 1 152 ? -8.753 -10.777 7.297 1.00 95.56 152 ILE A CA 1
ATOM 1181 C C . ILE A 1 152 ? -8.036 -10.935 5.962 1.00 95.56 152 ILE A C 1
ATOM 1183 O O . ILE A 1 152 ? -8.475 -10.406 4.945 1.00 95.56 152 ILE A O 1
ATOM 1187 N N . ARG A 1 153 ? -6.943 -11.694 5.950 1.00 96.00 153 ARG A N 1
ATOM 1188 C CA . ARG A 1 153 ? -6.213 -12.054 4.735 1.00 96.00 153 ARG A CA 1
ATOM 1189 C C . ARG A 1 153 ? -7.092 -12.891 3.805 1.00 96.00 153 ARG A C 1
ATOM 1191 O O . ARG A 1 153 ? -7.616 -13.918 4.219 1.00 96.00 153 ARG A O 1
ATOM 1198 N N . VAL A 1 154 ? -7.178 -12.503 2.536 1.00 95.25 154 VAL A N 1
ATOM 1199 C CA . VAL A 1 154 ? -7.996 -13.180 1.508 1.00 95.25 154 VAL A CA 1
ATOM 1200 C C . VAL A 1 154 ? -7.168 -13.786 0.367 1.00 95.25 154 VAL A C 1
ATOM 1202 O O . VAL A 1 154 ? -7.723 -14.295 -0.603 1.00 95.25 154 VAL A O 1
ATOM 1205 N N . GLY A 1 155 ? -5.839 -13.765 0.479 1.00 92.56 155 GLY A N 1
ATOM 1206 C CA . GLY A 1 155 ? -4.922 -14.442 -0.438 1.00 92.56 155 GLY A CA 1
ATOM 1207 C C . GLY A 1 155 ? -3.537 -14.674 0.183 1.00 92.56 155 GLY A C 1
ATOM 1208 O O . GLY A 1 155 ? -3.224 -14.062 1.211 1.00 92.56 155 GLY A O 1
ATOM 1209 N N . PRO A 1 156 ? -2.697 -15.544 -0.412 1.00 93.81 156 PRO A N 1
ATOM 1210 C CA . PRO A 1 156 ? -1.315 -15.748 0.029 1.00 93.81 156 PRO A CA 1
ATOM 1211 C C . PRO A 1 156 ? -0.492 -14.448 0.030 1.00 93.81 156 PRO A C 1
ATOM 1213 O O . PRO A 1 156 ? -0.841 -13.455 -0.616 1.00 93.81 156 PRO A O 1
ATOM 1216 N N . SER A 1 157 ? 0.625 -14.454 0.757 1.00 95.50 157 SER A N 1
ATOM 1217 C CA . SER A 1 157 ? 1.640 -13.405 0.610 1.00 95.50 157 SER A CA 1
ATOM 1218 C C . SER A 1 157 ? 2.205 -13.421 -0.815 1.00 95.50 157 SER A C 1
ATOM 1220 O O . SER A 1 157 ? 2.224 -14.463 -1.462 1.00 95.50 157 SER A O 1
ATOM 1222 N N . CYS A 1 158 ? 2.661 -12.281 -1.323 1.00 95.62 158 CYS A N 1
ATOM 1223 C CA . CYS A 1 158 ? 3.438 -12.215 -2.565 1.00 95.62 158 CYS A CA 1
ATOM 1224 C C . CYS A 1 158 ? 4.931 -11.995 -2.272 1.00 95.62 158 CYS A C 1
ATOM 1226 O O . CYS A 1 158 ? 5.711 -11.731 -3.182 1.00 95.62 158 CYS A O 1
ATOM 1228 N N . VAL A 1 159 ? 5.347 -12.083 -1.006 1.00 93.38 159 VAL A N 1
ATOM 1229 C CA . VAL A 1 159 ? 6.762 -12.050 -0.636 1.00 93.38 159 VAL A CA 1
ATOM 1230 C C . VAL A 1 159 ? 7.433 -13.347 -1.099 1.00 93.38 159 VAL A C 1
ATOM 1232 O O . VAL A 1 159 ? 6.883 -14.446 -0.971 1.00 93.38 159 VAL A O 1
ATOM 1235 N N . ARG A 1 160 ? 8.641 -13.229 -1.653 1.00 86.31 160 ARG A N 1
ATOM 1236 C CA . ARG A 1 160 ? 9.433 -14.379 -2.109 1.00 86.31 160 ARG A CA 1
ATOM 1237 C C . ARG A 1 160 ? 9.698 -15.365 -0.975 1.00 86.31 160 ARG A C 1
ATOM 1239 O O . ARG A 1 160 ? 9.928 -14.959 0.156 1.00 86.31 160 ARG A O 1
ATOM 1246 N N . GLY A 1 161 ? 9.620 -16.659 -1.283 1.00 85.69 161 GLY A N 1
ATOM 1247 C CA . GLY A 1 161 ? 9.669 -17.742 -0.287 1.00 85.69 161 GLY A CA 1
ATOM 1248 C C . GLY A 1 161 ? 8.382 -17.949 0.530 1.00 85.69 161 GLY A C 1
ATOM 1249 O O . GLY A 1 161 ? 8.287 -18.930 1.261 1.00 85.69 161 GLY A O 1
ATOM 1250 N N . TYR A 1 162 ? 7.389 -17.059 0.405 1.00 87.19 162 TYR A N 1
ATOM 1251 C CA . TYR A 1 162 ? 6.080 -17.187 1.066 1.00 87.19 162 TYR A CA 1
ATOM 1252 C C . TYR A 1 162 ? 4.908 -17.293 0.078 1.00 87.19 162 TYR A C 1
ATOM 1254 O O . TYR A 1 162 ? 3.784 -17.579 0.488 1.00 87.19 162 TYR A O 1
ATOM 1262 N N . HIS A 1 163 ? 5.151 -17.057 -1.213 1.00 83.38 163 HIS A N 1
ATOM 1263 C CA . HIS A 1 163 ? 4.120 -17.007 -2.253 1.00 83.38 163 HIS A CA 1
ATOM 1264 C C . HIS A 1 163 ? 3.492 -18.363 -2.593 1.00 83.38 163 HIS A C 1
ATOM 1266 O O . HIS A 1 163 ? 2.333 -18.421 -2.994 1.00 83.38 163 HIS A O 1
ATOM 1272 N N . ASP A 1 164 ? 4.239 -19.447 -2.425 1.00 81.62 164 ASP A N 1
ATOM 1273 C CA . ASP A 1 164 ? 3.851 -20.826 -2.717 1.00 81.62 164 ASP A CA 1
ATOM 1274 C C . ASP A 1 164 ? 3.276 -21.558 -1.496 1.00 81.62 164 ASP A C 1
ATOM 1276 O O . ASP A 1 164 ? 2.855 -22.715 -1.594 1.00 81.62 164 ASP A O 1
ATOM 1280 N N . GLN A 1 165 ? 3.213 -20.890 -0.339 1.00 80.88 165 GLN A N 1
ATOM 1281 C CA . GLN A 1 165 ? 2.665 -21.493 0.866 1.00 80.88 165 GLN A CA 1
ATOM 1282 C C . GLN A 1 165 ? 1.181 -21.836 0.675 1.00 80.88 165 GLN A C 1
ATOM 1284 O O . GLN A 1 165 ? 0.406 -21.008 0.182 1.00 80.88 165 GLN A O 1
ATOM 1289 N N . PRO A 1 166 ? 0.746 -23.041 1.091 1.00 79.75 166 PRO A N 1
ATOM 1290 C CA . PRO A 1 166 ? -0.644 -23.443 0.968 1.00 79.75 166 PRO A CA 1
ATOM 1291 C C . PRO A 1 166 ? -1.533 -22.482 1.759 1.00 79.75 166 PRO A C 1
ATOM 1293 O O . PRO A 1 166 ? -1.514 -22.445 2.990 1.00 79.75 166 PRO A O 1
ATOM 1296 N N . PHE A 1 167 ? -2.331 -21.702 1.034 1.00 86.25 167 PHE A N 1
ATOM 1297 C CA . PHE A 1 167 ? -3.219 -20.713 1.622 1.00 86.25 167 PHE A CA 1
ATOM 1298 C C . PHE A 1 167 ? -4.627 -21.277 1.787 1.00 86.25 167 PHE A C 1
ATOM 1300 O O . PHE A 1 167 ? -5.265 -21.727 0.834 1.00 86.25 167 PHE A O 1
ATOM 1307 N N . LYS A 1 168 ? -5.134 -21.201 3.015 1.00 86.19 168 LYS A N 1
ATOM 1308 C CA . LYS A 1 168 ? -6.542 -21.416 3.332 1.00 86.19 168 LYS A CA 1
ATOM 1309 C C . LYS A 1 168 ? -7.084 -20.132 3.936 1.00 86.19 168 LYS A C 1
ATOM 1311 O O . LYS A 1 168 ? -6.545 -19.669 4.940 1.00 86.19 168 LYS A O 1
ATOM 1316 N N . GLU A 1 169 ? -8.150 -19.592 3.345 1.00 86.50 169 GLU A N 1
ATOM 1317 C CA . GLU A 1 169 ? -8.778 -18.373 3.858 1.00 86.50 169 GLU A CA 1
ATOM 1318 C C . GLU A 1 169 ? -9.158 -18.566 5.341 1.00 86.50 169 GLU A C 1
ATOM 1320 O O . GLU A 1 169 ? -9.802 -19.571 5.687 1.00 86.50 169 GLU A O 1
ATOM 1325 N N . PRO A 1 170 ? -8.729 -17.656 6.236 1.00 87.12 170 PRO A N 1
ATOM 1326 C CA . PRO A 1 170 ? -9.063 -17.727 7.649 1.00 87.12 170 PRO A CA 1
ATOM 1327 C C . PRO A 1 170 ? -10.576 -17.664 7.886 1.00 87.12 170 PRO A C 1
ATOM 1329 O O . PRO A 1 170 ? -11.332 -17.031 7.150 1.00 87.12 170 PRO A O 1
ATOM 1332 N N . SER A 1 171 ? -11.040 -18.306 8.959 1.00 83.44 171 SER A N 1
ATOM 1333 C CA . SER A 1 171 ? -12.462 -18.291 9.306 1.00 83.44 171 SER A CA 1
ATOM 1334 C C . SER A 1 171 ? -12.901 -16.913 9.806 1.00 83.44 171 SER A C 1
ATOM 1336 O O . SER A 1 171 ? -12.404 -16.411 10.814 1.00 83.44 171 SER A O 1
ATOM 1338 N N . ARG A 1 172 ? -13.933 -16.342 9.177 1.00 81.69 172 ARG A N 1
ATOM 1339 C CA . ARG A 1 172 ? -14.512 -15.039 9.559 1.00 81.69 172 ARG A CA 1
ATOM 1340 C C . ARG A 1 172 ? -15.175 -15.014 10.944 1.00 81.69 172 ARG A C 1
ATOM 1342 O O . ARG A 1 172 ? -15.539 -13.949 11.420 1.00 81.69 172 ARG A O 1
ATOM 1349 N N . ARG A 1 173 ? -15.362 -16.172 11.590 1.00 71.25 173 ARG A N 1
ATOM 1350 C CA . ARG A 1 173 ? -15.997 -16.303 12.919 1.00 71.25 173 ARG A CA 1
ATOM 1351 C C . ARG A 1 173 ? -15.041 -16.812 14.004 1.00 71.25 173 ARG A C 1
ATOM 1353 O O . ARG A 1 173 ? -15.499 -17.307 15.030 1.00 71.25 173 ARG A O 1
ATOM 1360 N N . ALA A 1 174 ? -13.732 -16.769 13.762 1.00 72.81 174 ALA A N 1
ATOM 1361 C CA . ALA A 1 174 ? -12.737 -17.264 14.708 1.00 72.81 174 ALA A CA 1
ATOM 1362 C C . ALA A 1 174 ? -12.322 -16.200 15.733 1.00 72.81 174 ALA A C 1
ATOM 1364 O O . ALA A 1 174 ? -12.273 -15.010 15.434 1.00 72.81 174 ALA A O 1
ATOM 1365 N N . THR A 1 175 ? -11.960 -16.652 16.932 1.00 80.81 175 THR A N 1
ATOM 1366 C CA . THR A 1 175 ? -11.113 -15.896 17.861 1.00 80.81 175 THR A CA 1
ATOM 1367 C C . THR A 1 175 ? -9.654 -16.048 17.445 1.00 80.81 175 THR A C 1
ATOM 1369 O O . THR A 1 175 ? -9.211 -17.170 17.191 1.00 80.81 175 THR A O 1
ATOM 1372 N N . TYR A 1 176 ? -8.913 -14.944 17.399 1.00 82.38 176 TYR A N 1
ATOM 1373 C CA . TYR A 1 176 ? -7.513 -14.924 16.976 1.00 82.38 176 TYR A CA 1
ATOM 1374 C C . TYR A 1 176 ? -6.582 -14.681 18.163 1.00 82.38 176 TYR A C 1
ATOM 1376 O O . TYR A 1 176 ? -6.810 -13.780 18.968 1.00 82.38 176 TYR A O 1
ATOM 1384 N N . ASN A 1 177 ? -5.513 -15.469 18.250 1.00 84.69 177 ASN A N 1
ATOM 1385 C CA . ASN A 1 177 ? -4.441 -15.256 19.219 1.00 84.69 177 ASN A CA 1
ATOM 1386 C C . ASN A 1 177 ? -3.498 -14.127 18.759 1.00 84.69 177 ASN A C 1
ATOM 1388 O O . ASN A 1 177 ? -3.399 -13.882 17.555 1.00 84.69 177 ASN A O 1
ATOM 1392 N N . PRO A 1 178 ? -2.722 -13.503 19.668 1.00 83.44 178 PRO A N 1
ATOM 1393 C CA . PRO A 1 178 ? -1.711 -12.498 19.313 1.00 83.44 178 PRO A CA 1
ATOM 1394 C C . PRO A 1 178 ? -0.696 -12.942 18.252 1.00 83.44 178 PRO A C 1
ATOM 1396 O O . PRO A 1 178 ? -0.225 -12.137 17.461 1.00 83.44 178 PRO A O 1
ATOM 1399 N N . SER A 1 179 ? -0.410 -14.242 18.167 1.00 85.50 179 SER A N 1
ATOM 1400 C CA . SER A 1 179 ? 0.436 -14.835 17.126 1.00 85.50 179 SER A CA 1
ATOM 1401 C C . SER A 1 179 ? -0.276 -15.034 15.779 1.00 85.50 179 SER A C 1
ATOM 1403 O O . SER A 1 179 ? 0.264 -15.660 14.875 1.00 85.50 179 SER A O 1
ATOM 1405 N N . GLN A 1 180 ? -1.505 -14.564 15.605 1.00 87.94 180 GLN A N 1
ATOM 1406 C CA . GLN A 1 180 ? -2.258 -14.707 14.353 1.00 87.94 180 GLN A CA 1
ATOM 1407 C C . GLN A 1 180 ? -2.579 -13.365 13.707 1.00 87.94 180 GLN A C 1
ATOM 1409 O O . GLN A 1 180 ? -3.055 -13.346 12.570 1.00 87.94 180 GLN A O 1
ATOM 1414 N N . TYR A 1 181 ? -2.264 -12.265 14.391 1.00 91.88 181 TYR A N 1
ATOM 1415 C CA . TYR A 1 181 ? -2.424 -10.922 13.870 1.00 91.88 181 TYR A CA 1
ATOM 1416 C C . TYR A 1 181 ? -1.158 -10.080 14.012 1.00 91.88 181 TYR A C 1
ATOM 1418 O O . TYR A 1 181 ? -0.228 -10.425 14.738 1.00 91.88 181 TYR A O 1
ATOM 1426 N N . PHE A 1 182 ? -1.138 -8.968 13.291 1.00 94.00 182 PHE A N 1
ATOM 1427 C CA . PHE A 1 182 ? -0.207 -7.865 13.495 1.00 94.00 182 PHE A CA 1
ATOM 1428 C C . PHE A 1 182 ? -0.986 -6.552 13.478 1.00 94.00 182 PHE A C 1
ATOM 1430 O O . PHE A 1 182 ? -2.059 -6.470 12.875 1.00 94.00 182 PHE A O 1
ATOM 1437 N N . SER A 1 183 ? -0.458 -5.540 14.158 1.00 94.06 183 SER A N 1
ATOM 1438 C CA . SER A 1 183 ? -1.080 -4.221 14.241 1.00 94.06 183 SER A CA 1
ATOM 1439 C C . SER A 1 183 ? -0.301 -3.228 13.401 1.00 94.06 183 SER A C 1
ATOM 1441 O O . SER A 1 183 ? 0.929 -3.199 13.460 1.00 94.06 183 SER A O 1
ATOM 1443 N N . LEU A 1 184 ? -1.016 -2.388 12.660 1.00 96.12 184 LEU A N 1
ATOM 1444 C CA . LEU A 1 184 ? -0.435 -1.253 11.967 1.00 96.12 184 LEU A CA 1
ATOM 1445 C C . LEU A 1 184 ? -1.242 0.019 12.194 1.00 96.12 184 LEU A C 1
ATOM 1447 O O . LEU A 1 184 ? -2.473 0.019 12.275 1.00 96.12 184 LEU A O 1
ATOM 1451 N N . THR A 1 185 ? -0.509 1.120 12.272 1.00 96.12 185 THR A N 1
ATOM 1452 C CA . THR A 1 185 ? -1.069 2.458 12.408 1.00 96.12 185 THR A CA 1
ATOM 1453 C C . THR A 1 185 ? -0.864 3.204 11.103 1.00 96.12 185 THR A C 1
ATOM 1455 O O . THR A 1 185 ? 0.272 3.408 10.682 1.00 96.12 185 THR A O 1
ATOM 1458 N N . LEU A 1 186 ? -1.960 3.584 10.455 1.00 95.12 186 LEU A N 1
ATOM 1459 C CA . LEU A 1 186 ? -1.970 4.369 9.230 1.00 95.12 186 LEU A CA 1
ATOM 1460 C C . LEU A 1 186 ? -1.759 5.840 9.582 1.00 95.12 186 LEU A C 1
ATOM 1462 O O . LEU A 1 186 ? -2.434 6.381 10.464 1.00 95.12 186 LEU A O 1
ATOM 1466 N N . SER A 1 187 ? -0.849 6.474 8.855 1.00 93.00 187 SER A N 1
ATOM 1467 C CA . SER A 1 187 ? -0.607 7.910 8.868 1.00 93.00 187 SER A CA 1
ATOM 1468 C C . SER A 1 187 ? -1.255 8.569 7.643 1.00 93.00 187 SER A C 1
ATOM 1470 O O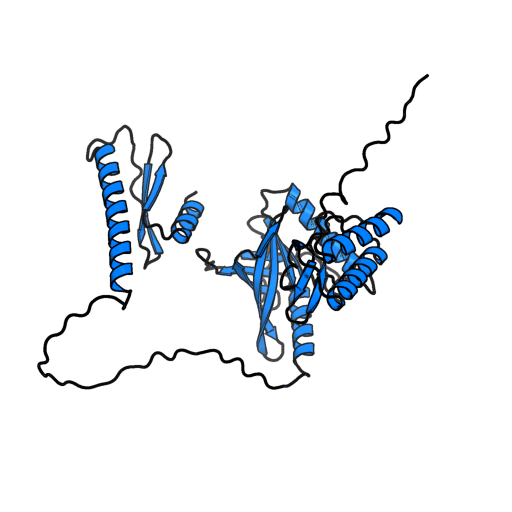 . SER A 1 187 ? -2.163 8.006 7.015 1.00 93.00 187 SER A O 1
ATOM 1472 N N . GLU A 1 188 ? -0.850 9.802 7.342 1.00 86.88 188 GLU A N 1
ATOM 1473 C CA . GLU A 1 188 ? -1.436 10.599 6.269 1.00 86.88 188 GLU A CA 1
ATOM 1474 C C . GLU A 1 188 ? -1.411 9.867 4.910 1.00 86.88 188 GLU A C 1
ATOM 1476 O O . GLU A 1 188 ? -0.493 9.084 4.628 1.00 86.88 188 GLU A O 1
ATOM 1481 N N . PRO A 1 189 ? -2.417 10.105 4.046 1.00 90.81 189 PRO A N 1
ATOM 1482 C CA . PRO A 1 189 ? -2.394 9.610 2.678 1.00 90.81 189 PRO A CA 1
ATOM 1483 C C . PRO A 1 189 ? -1.143 10.093 1.938 1.00 90.81 189 PRO A C 1
ATOM 1485 O O . PRO A 1 189 ? -0.861 11.288 1.901 1.00 90.81 189 PRO A O 1
ATOM 1488 N N . ILE A 1 190 ? -0.434 9.170 1.295 1.00 90.00 190 ILE A N 1
ATOM 1489 C CA . ILE A 1 190 ? 0.733 9.466 0.449 1.00 90.00 190 ILE A CA 1
ATOM 1490 C C . ILE A 1 190 ? 0.387 9.483 -1.040 1.00 90.00 190 ILE A C 1
ATOM 1492 O O . ILE A 1 190 ? 1.159 9.975 -1.857 1.00 90.00 190 ILE A O 1
ATOM 1496 N N . GLY A 1 191 ? -0.790 8.976 -1.404 1.00 80.81 191 GLY A N 1
ATOM 1497 C CA . GLY A 1 191 ? -1.279 9.006 -2.772 1.00 80.81 191 GLY A CA 1
ATOM 1498 C C . GLY A 1 191 ? -2.773 8.728 -2.848 1.00 80.81 191 GLY A C 1
ATOM 1499 O O . GLY A 1 191 ? -3.331 7.993 -2.037 1.00 80.81 191 GLY A O 1
ATOM 1500 N N . SER A 1 192 ? -3.427 9.307 -3.849 1.00 74.00 192 SER A N 1
ATOM 1501 C CA . SER A 1 192 ? -4.791 8.955 -4.240 1.00 74.00 192 SER A CA 1
ATOM 1502 C C . SER A 1 192 ? -4.737 8.516 -5.696 1.00 74.00 192 SER A C 1
ATOM 1504 O O . SER A 1 192 ? -4.553 9.339 -6.593 1.00 74.00 192 SER A O 1
ATOM 1506 N N . GLY A 1 193 ? -4.781 7.204 -5.917 1.00 65.00 193 GLY A N 1
ATOM 1507 C CA . GLY A 1 193 ? -4.780 6.622 -7.254 1.00 65.00 193 GLY A CA 1
ATOM 1508 C C . GLY A 1 193 ? -6.186 6.583 -7.852 1.00 65.00 193 GLY A C 1
ATOM 1509 O O . GLY A 1 193 ? -7.178 6.891 -7.194 1.00 65.00 193 GLY A O 1
ATOM 1510 N N . ALA A 1 194 ? -6.296 6.115 -9.097 1.00 67.94 194 ALA A N 1
ATOM 1511 C CA . ALA A 1 194 ? -7.590 5.925 -9.760 1.00 67.94 194 ALA A CA 1
ATOM 1512 C C . ALA A 1 194 ? -8.478 4.858 -9.079 1.00 67.94 194 ALA A C 1
ATOM 1514 O O . ALA A 1 194 ? -9.685 4.819 -9.306 1.00 67.94 194 ALA A O 1
ATOM 1515 N N . VAL A 1 195 ? -7.878 3.971 -8.275 1.00 76.62 195 VAL A N 1
ATOM 1516 C CA . VAL A 1 195 ? -8.534 2.807 -7.655 1.00 76.62 195 VAL A CA 1
ATOM 1517 C C . VAL A 1 195 ? -8.826 3.022 -6.168 1.00 76.62 195 VAL A C 1
ATOM 1519 O O . VAL A 1 195 ? -9.827 2.521 -5.662 1.00 76.62 195 VAL A O 1
ATOM 1522 N N . GLY A 1 196 ? -7.973 3.755 -5.454 1.00 83.50 196 GLY A N 1
ATOM 1523 C CA . GLY A 1 196 ? -8.060 3.873 -4.003 1.00 83.50 196 GLY A CA 1
ATOM 1524 C C . GLY A 1 196 ? -7.037 4.833 -3.415 1.00 83.50 196 GLY A C 1
ATOM 1525 O O . GLY A 1 196 ? -6.243 5.441 -4.136 1.00 83.50 196 GLY A O 1
ATOM 1526 N N . VAL A 1 197 ? -7.064 4.947 -2.091 1.00 90.56 197 VAL A N 1
ATOM 1527 C CA . VAL A 1 197 ? -6.173 5.828 -1.330 1.00 90.56 197 VAL A CA 1
ATOM 1528 C C . VAL A 1 197 ? -5.043 4.999 -0.738 1.00 90.56 197 VAL A C 1
ATOM 1530 O O . VAL A 1 197 ? -5.285 3.938 -0.166 1.00 90.56 197 VAL A O 1
ATOM 1533 N N . VAL A 1 198 ? -3.812 5.477 -0.884 1.00 94.00 198 VAL A N 1
ATOM 1534 C CA . VAL A 1 198 ? -2.614 4.856 -0.322 1.00 94.00 198 VAL A CA 1
ATOM 1535 C C . VAL A 1 198 ? -2.196 5.638 0.913 1.00 94.00 198 VAL A C 1
ATOM 1537 O O . VAL A 1 198 ? -1.968 6.845 0.843 1.00 94.00 198 VAL A O 1
ATOM 1540 N N . HIS A 1 199 ? -2.079 4.941 2.035 1.00 95.06 199 HIS A N 1
ATOM 1541 C CA . HIS A 1 199 ? -1.568 5.468 3.293 1.00 95.06 199 HIS A CA 1
ATOM 1542 C C . HIS A 1 199 ? -0.175 4.924 3.558 1.00 95.06 199 HIS A C 1
ATOM 1544 O O . HIS A 1 199 ? 0.076 3.739 3.331 1.00 95.06 199 HIS A O 1
ATOM 1550 N N . ARG A 1 200 ? 0.698 5.764 4.114 1.00 95.38 200 ARG A N 1
ATOM 1551 C CA . ARG A 1 200 ? 1.861 5.254 4.837 1.00 95.38 200 ARG A CA 1
ATOM 1552 C C . ARG A 1 200 ? 1.377 4.644 6.152 1.00 95.38 200 ARG A C 1
ATOM 1554 O O . ARG A 1 200 ? 0.381 5.084 6.726 1.00 95.38 200 ARG A O 1
ATOM 1561 N N . ALA A 1 201 ? 2.040 3.599 6.611 1.00 96.88 201 ALA A N 1
ATOM 1562 C CA . ALA A 1 201 ? 1.701 2.920 7.846 1.00 96.88 201 ALA A CA 1
ATOM 1563 C C . ALA A 1 201 ? 2.957 2.454 8.578 1.00 96.88 201 ALA A C 1
ATOM 1565 O O . ALA A 1 201 ? 4.016 2.276 7.984 1.00 96.88 201 ALA A O 1
ATOM 1566 N N . THR A 1 202 ? 2.821 2.232 9.879 1.00 96.81 202 THR A N 1
ATOM 1567 C CA . THR A 1 202 ? 3.875 1.652 10.710 1.00 96.81 202 THR A CA 1
ATOM 1568 C C . THR A 1 202 ? 3.321 0.423 11.407 1.00 96.81 202 THR A C 1
ATOM 1570 O O . THR A 1 202 ? 2.327 0.521 12.130 1.00 96.81 202 THR A O 1
ATOM 1573 N N . ALA A 1 203 ? 3.947 -0.730 11.182 1.00 96.12 203 ALA A N 1
ATOM 1574 C CA . ALA A 1 203 ? 3.671 -1.953 11.920 1.00 96.12 203 ALA A CA 1
ATOM 1575 C C . ALA A 1 203 ? 4.576 -2.045 13.151 1.00 96.12 203 ALA A C 1
ATOM 1577 O O . ALA A 1 203 ? 5.780 -1.814 13.054 1.00 96.12 203 ALA A O 1
ATOM 1578 N N . GLU A 1 204 ? 4.001 -2.404 14.297 1.00 91.31 204 GLU A N 1
ATOM 1579 C CA . GLU A 1 204 ? 4.759 -2.750 15.503 1.00 91.31 204 GLU A CA 1
ATOM 1580 C C . GLU A 1 204 ? 4.877 -4.275 15.575 1.00 91.31 204 GLU A C 1
ATOM 1582 O O . GLU A 1 204 ? 3.875 -4.984 15.700 1.00 91.31 204 GLU A O 1
ATOM 1587 N N . ILE A 1 205 ? 6.102 -4.784 15.464 1.00 91.44 205 ILE A N 1
ATOM 1588 C CA . ILE A 1 205 ? 6.388 -6.214 15.361 1.00 91.44 205 ILE A CA 1
ATOM 1589 C C . ILE A 1 205 ? 7.272 -6.621 16.530 1.00 91.44 205 ILE A C 1
ATOM 1591 O O . ILE A 1 205 ? 8.318 -6.026 16.768 1.00 91.44 205 ILE A O 1
ATOM 1595 N N . GLN A 1 206 ? 6.854 -7.653 17.258 1.00 89.38 206 GLN A N 1
ATOM 1596 C CA . GLN A 1 206 ? 7.680 -8.270 18.285 1.00 89.38 206 GLN A CA 1
ATOM 1597 C C . GLN A 1 206 ? 8.441 -9.450 17.678 1.00 89.38 206 GLN A C 1
ATOM 1599 O O . GLN A 1 206 ? 7.823 -10.408 17.211 1.00 89.38 206 GLN A O 1
ATOM 1604 N N . LEU A 1 207 ? 9.767 -9.353 17.681 1.00 87.50 207 LEU A N 1
ATOM 1605 C CA . LEU A 1 207 ? 10.681 -10.397 17.226 1.00 87.50 207 LEU A CA 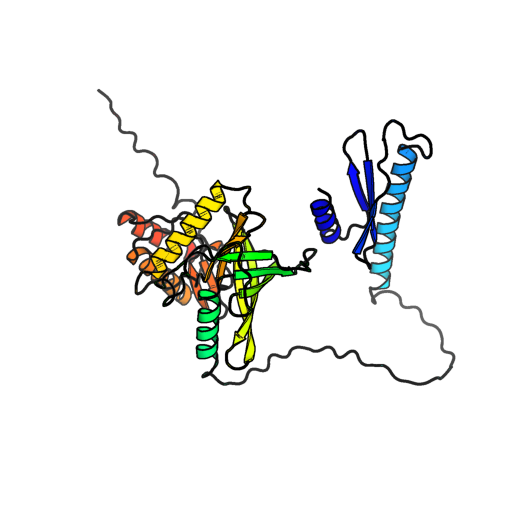1
ATOM 1606 C C . LEU A 1 207 ? 10.783 -11.531 18.250 1.00 87.50 207 LEU A C 1
ATOM 1608 O O . LEU A 1 207 ? 10.381 -11.384 19.408 1.00 87.50 207 LEU A O 1
ATOM 1612 N N . GLU A 1 208 ? 11.378 -12.655 17.847 1.00 84.50 208 GLU A N 1
ATOM 1613 C CA . GLU A 1 208 ? 11.598 -13.808 18.735 1.00 84.50 208 GLU A CA 1
ATOM 1614 C C . GLU A 1 208 ? 12.538 -13.479 19.901 1.00 84.50 208 GLU A C 1
ATOM 1616 O O . GLU A 1 208 ? 12.381 -14.001 21.004 1.00 84.50 208 GLU A O 1
ATOM 1621 N N . SER A 1 209 ? 13.456 -12.532 19.687 1.00 83.69 209 SER A N 1
ATOM 1622 C CA . SER A 1 209 ? 14.324 -11.962 20.723 1.00 83.69 209 SER A CA 1
ATOM 1623 C C . SER A 1 209 ? 13.560 -11.182 21.805 1.00 83.69 209 SER A C 1
ATOM 1625 O O . SER A 1 209 ? 14.136 -10.807 22.824 1.00 83.69 209 SER A O 1
ATOM 1627 N N . GLY A 1 210 ? 12.269 -10.909 21.589 1.00 82.81 210 GLY A N 1
ATOM 1628 C CA . GLY A 1 210 ? 11.438 -10.051 22.428 1.00 82.81 210 GLY A CA 1
ATOM 1629 C C . GLY A 1 210 ? 11.553 -8.561 22.094 1.00 82.81 210 GLY A C 1
ATOM 1630 O O . GLY A 1 210 ? 10.774 -7.772 22.636 1.00 82.81 210 GLY A O 1
ATOM 1631 N N . LEU A 1 211 ? 12.469 -8.176 21.195 1.00 87.25 211 LEU A N 1
ATOM 1632 C CA . LEU A 1 211 ? 12.616 -6.805 20.708 1.00 87.25 211 LEU A CA 1
ATOM 1633 C C . LEU A 1 211 ? 11.365 -6.378 19.932 1.00 87.25 211 LEU A C 1
ATOM 1635 O O . LEU A 1 211 ? 10.822 -7.139 19.132 1.00 87.25 211 LEU A O 1
ATOM 1639 N N . LYS A 1 212 ? 10.924 -5.140 20.151 1.00 88.62 212 LYS A N 1
ATOM 1640 C CA . LYS A 1 212 ? 9.869 -4.510 19.356 1.00 88.62 212 LYS A CA 1
ATOM 1641 C C . LYS A 1 212 ? 10.496 -3.642 18.276 1.00 88.62 212 LYS A C 1
ATOM 1643 O O . LYS A 1 212 ? 11.190 -2.680 18.594 1.00 88.62 212 LYS A O 1
ATOM 1648 N N . VAL A 1 213 ? 10.221 -3.973 17.022 1.00 92.31 213 VAL A N 1
ATOM 1649 C CA . VAL A 1 213 ? 10.687 -3.244 15.844 1.00 92.31 213 VAL A CA 1
ATOM 1650 C C . VAL A 1 213 ? 9.505 -2.554 15.180 1.00 92.31 213 VAL A C 1
ATOM 1652 O O . VAL A 1 213 ? 8.403 -3.101 15.101 1.00 92.31 213 VAL A O 1
ATOM 1655 N N . GLN A 1 214 ? 9.742 -1.331 14.719 1.00 93.31 214 GLN A N 1
ATOM 1656 C CA . GLN A 1 214 ? 8.817 -0.626 13.847 1.00 93.31 214 GLN A CA 1
ATOM 1657 C C . GLN A 1 214 ? 9.230 -0.851 12.399 1.00 93.31 214 GLN A C 1
ATOM 1659 O O . GLN A 1 214 ? 10.399 -0.691 12.058 1.00 93.31 214 GLN A O 1
ATOM 1664 N N . HIS A 1 215 ? 8.268 -1.206 11.557 1.00 95.19 215 HIS A N 1
ATOM 1665 C CA . HIS A 1 215 ? 8.497 -1.407 10.133 1.00 95.19 215 HIS A CA 1
ATOM 1666 C C . HIS A 1 215 ? 7.527 -0.547 9.320 1.00 95.19 215 HIS A C 1
ATOM 1668 O O . HIS A 1 215 ? 6.318 -0.546 9.580 1.00 95.19 215 HIS A O 1
ATOM 1674 N N . SER A 1 216 ? 8.073 0.224 8.381 1.00 95.75 216 SER A N 1
ATOM 1675 C CA . SER A 1 216 ? 7.306 1.116 7.512 1.00 95.75 216 SER A CA 1
ATOM 1676 C C . SER A 1 216 ? 6.623 0.319 6.410 1.00 95.75 216 SER A C 1
ATOM 1678 O O . SER A 1 216 ? 7.227 -0.551 5.804 1.00 95.75 216 SER A O 1
ATOM 1680 N N . LEU A 1 217 ? 5.355 0.620 6.159 1.00 97.25 217 LEU A N 1
ATOM 1681 C CA . LEU A 1 217 ? 4.507 -0.056 5.185 1.00 97.25 217 LEU A CA 1
ATOM 1682 C C . LEU A 1 217 ? 3.733 0.969 4.353 1.00 97.25 217 LEU A C 1
ATOM 1684 O O . LEU A 1 217 ? 3.511 2.104 4.782 1.00 97.25 217 LEU A O 1
ATOM 1688 N N . ALA A 1 218 ? 3.219 0.526 3.211 1.00 96.81 218 ALA A N 1
ATOM 1689 C CA . ALA A 1 218 ? 2.183 1.214 2.455 1.00 96.81 218 ALA A CA 1
ATOM 1690 C C . ALA A 1 218 ? 0.900 0.368 2.402 1.00 96.81 218 ALA A C 1
ATOM 1692 O O . ALA A 1 218 ? 0.925 -0.851 2.213 1.00 96.81 218 ALA A O 1
ATOM 1693 N N . VAL A 1 219 ? -0.251 1.023 2.570 1.00 97.31 219 VAL A N 1
ATOM 1694 C CA . VAL A 1 219 ? -1.572 0.380 2.588 1.00 97.31 219 VAL A CA 1
ATOM 1695 C C . VAL A 1 219 ? -2.485 1.059 1.581 1.00 97.31 219 VAL A C 1
ATOM 1697 O O . VAL A 1 219 ? -2.887 2.207 1.774 1.00 97.31 219 VAL A O 1
ATOM 1700 N N . LYS A 1 220 ? -2.853 0.343 0.516 1.00 96.50 220 LYS A N 1
ATOM 1701 C CA . LYS A 1 220 ? -3.820 0.805 -0.492 1.00 96.50 220 LYS A CA 1
ATOM 1702 C C . LYS A 1 220 ? -5.219 0.331 -0.107 1.00 96.50 220 LYS A C 1
ATOM 1704 O O . LYS A 1 220 ? -5.492 -0.869 -0.131 1.00 96.50 220 LYS A O 1
ATOM 1709 N N . LEU A 1 221 ? -6.095 1.268 0.251 1.00 94.81 221 LEU A N 1
ATOM 1710 C CA . LEU A 1 221 ? -7.472 1.023 0.683 1.00 94.81 221 LEU A CA 1
ATOM 1711 C C . LEU A 1 221 ? -8.475 1.271 -0.449 1.00 94.81 221 LEU A C 1
ATOM 1713 O O . LEU A 1 221 ? -8.437 2.308 -1.118 1.00 94.81 221 LEU A O 1
ATOM 1717 N N . VAL A 1 222 ? -9.414 0.336 -0.625 1.00 93.88 222 VAL A N 1
ATOM 1718 C CA . VAL A 1 222 ? -10.500 0.418 -1.614 1.00 93.88 222 VAL A CA 1
ATOM 1719 C C . VAL A 1 222 ? -11.836 0.041 -0.973 1.00 93.88 222 VAL A C 1
ATOM 1721 O O . VAL A 1 222 ? -12.100 -1.125 -0.663 1.00 93.88 222 VAL A O 1
ATOM 1724 N N . PHE A 1 223 ? -12.701 1.040 -0.802 1.00 88.19 223 PHE A N 1
ATOM 1725 C CA . PHE A 1 223 ? -14.007 0.896 -0.155 1.00 88.19 223 PHE A CA 1
ATOM 1726 C C . PHE A 1 223 ? -15.004 0.070 -0.989 1.00 88.19 223 PHE A C 1
ATOM 1728 O O . PHE A 1 223 ? -14.973 0.059 -2.224 1.00 88.19 223 PHE A O 1
ATOM 1735 N N . SER A 1 224 ? -15.913 -0.629 -0.304 1.00 82.12 224 SER A N 1
ATOM 1736 C CA . SER A 1 224 ? -16.839 -1.618 -0.888 1.00 82.12 224 SER A CA 1
ATOM 1737 C C . SER A 1 224 ? -17.897 -1.054 -1.832 1.00 82.12 224 SER A C 1
ATOM 1739 O O . SER A 1 224 ? -18.362 -1.749 -2.732 1.00 82.12 224 SER A O 1
ATOM 1741 N N . ASN A 1 225 ? -18.230 0.228 -1.707 1.00 79.25 225 ASN A N 1
ATOM 1742 C CA . ASN A 1 225 ? -19.121 0.933 -2.628 1.00 79.25 225 ASN A CA 1
ATOM 1743 C C . ASN A 1 225 ? -18.524 1.122 -4.040 1.00 79.25 225 ASN A C 1
ATOM 1745 O O . ASN A 1 225 ? -19.226 1.583 -4.941 1.00 79.25 225 ASN A O 1
ATOM 1749 N N . HIS A 1 226 ? -17.261 0.742 -4.262 1.00 81.38 226 HIS A N 1
ATOM 1750 C CA . HIS A 1 226 ? -16.570 0.854 -5.543 1.00 81.38 226 HIS A CA 1
ATOM 1751 C C . HIS A 1 226 ? -16.197 -0.516 -6.138 1.00 81.38 226 HIS A C 1
ATOM 1753 O O . HIS A 1 226 ? -15.024 -0.823 -6.352 1.00 81.38 226 HIS A O 1
ATOM 1759 N N . PHE A 1 227 ? -17.195 -1.343 -6.471 1.00 77.81 227 PHE A N 1
ATOM 1760 C CA . PHE A 1 227 ? -16.991 -2.701 -7.015 1.00 77.81 227 PHE A CA 1
ATOM 1761 C C . PHE A 1 227 ? -16.003 -2.776 -8.194 1.00 77.81 227 PHE A C 1
ATOM 1763 O O . PHE A 1 227 ? -15.174 -3.686 -8.262 1.00 77.81 227 PHE A O 1
ATOM 1770 N N . GLY A 1 228 ? -16.055 -1.809 -9.118 1.00 84.62 228 GLY A N 1
ATOM 1771 C CA . GLY A 1 228 ? -15.120 -1.737 -10.245 1.00 84.62 228 GLY A CA 1
ATOM 1772 C C . GLY A 1 228 ? -13.662 -1.588 -9.800 1.00 84.62 228 GLY A C 1
ATOM 1773 O O . GLY A 1 228 ? -12.779 -2.233 -10.366 1.00 84.62 228 GLY A O 1
ATOM 1774 N N . TYR A 1 229 ? -13.420 -0.803 -8.751 1.00 88.69 229 TYR A N 1
ATOM 1775 C CA . TYR A 1 229 ? -12.094 -0.595 -8.173 1.00 88.69 229 TYR A CA 1
ATOM 1776 C C . TYR A 1 229 ? -11.632 -1.796 -7.349 1.00 88.69 229 TYR A C 1
ATOM 1778 O O . TYR A 1 229 ? -10.482 -2.201 -7.471 1.00 88.69 229 TYR A O 1
ATOM 1786 N N . GLN A 1 230 ? -12.526 -2.464 -6.617 1.00 91.62 230 GLN A N 1
ATOM 1787 C CA . GLN A 1 230 ? -12.173 -3.716 -5.939 1.00 91.62 230 GLN A CA 1
ATOM 1788 C C . GLN A 1 230 ? -11.727 -4.806 -6.921 1.00 91.62 230 GLN A C 1
ATOM 1790 O O . GLN A 1 230 ? -10.793 -5.557 -6.640 1.00 91.62 230 GLN A O 1
ATOM 1795 N N . ARG A 1 231 ? -12.363 -4.885 -8.099 1.00 91.88 231 ARG A N 1
ATOM 1796 C CA . ARG A 1 231 ? -11.927 -5.796 -9.168 1.00 91.88 231 ARG A CA 1
ATOM 1797 C C . ARG A 1 231 ? -10.540 -5.427 -9.699 1.00 91.88 231 ARG A C 1
ATOM 1799 O O . ARG A 1 231 ? -9.741 -6.328 -9.935 1.00 91.88 231 ARG A O 1
ATOM 1806 N N . LYS A 1 232 ? -10.247 -4.131 -9.859 1.00 93.00 232 LYS A N 1
ATOM 1807 C CA . LYS A 1 232 ? -8.911 -3.654 -10.251 1.00 93.00 232 LYS A CA 1
ATOM 1808 C C . LYS A 1 232 ? -7.851 -4.001 -9.202 1.00 93.00 232 LYS A C 1
ATOM 1810 O O . LYS A 1 232 ? -6.828 -4.551 -9.580 1.00 93.00 232 LYS A O 1
ATOM 1815 N N . LEU A 1 233 ? -8.124 -3.801 -7.910 1.00 95.12 233 LEU A N 1
ATOM 1816 C CA . LEU A 1 233 ? -7.180 -4.150 -6.840 1.00 95.12 233 LEU A CA 1
ATOM 1817 C C . LEU A 1 233 ? -6.916 -5.663 -6.764 1.00 95.12 233 LEU A C 1
ATOM 1819 O O . LEU A 1 233 ? -5.779 -6.088 -6.591 1.00 95.12 233 LEU A O 1
ATOM 1823 N N . ARG A 1 234 ? -7.948 -6.500 -6.945 1.00 95.75 234 ARG A N 1
ATOM 1824 C CA . ARG A 1 234 ? -7.768 -7.963 -7.028 1.00 95.75 234 ARG A CA 1
ATOM 1825 C C . ARG A 1 234 ? -6.940 -8.374 -8.248 1.00 95.75 234 ARG A C 1
ATOM 1827 O O . ARG A 1 234 ? -6.111 -9.274 -8.140 1.00 95.75 234 ARG A O 1
ATOM 1834 N N . LYS A 1 235 ? -7.143 -7.715 -9.395 1.00 95.38 235 LYS A N 1
ATOM 1835 C CA . LYS A 1 235 ? -6.316 -7.911 -10.594 1.00 95.38 235 LYS A CA 1
ATOM 1836 C C . LYS A 1 235 ? -4.863 -7.512 -10.320 1.00 95.38 235 LYS A C 1
ATOM 1838 O O . LYS A 1 235 ? -3.975 -8.312 -10.584 1.00 95.38 235 LYS A O 1
ATOM 1843 N N . GLU A 1 236 ? -4.627 -6.335 -9.752 1.00 96.50 236 GLU A N 1
ATOM 1844 C CA . GLU A 1 236 ? -3.294 -5.859 -9.364 1.00 96.50 236 GLU A CA 1
ATOM 1845 C C . GLU A 1 236 ? -2.595 -6.862 -8.431 1.00 96.50 236 GLU A C 1
ATOM 1847 O O . GLU A 1 236 ? -1.489 -7.314 -8.717 1.00 96.50 236 GLU A O 1
ATOM 1852 N N . TYR A 1 237 ? -3.286 -7.314 -7.380 1.00 97.12 237 TYR A N 1
ATOM 1853 C CA . TYR A 1 237 ? -2.797 -8.365 -6.486 1.00 97.12 237 TYR A CA 1
ATOM 1854 C C . TYR A 1 237 ? -2.422 -9.656 -7.238 1.00 97.12 237 TYR A C 1
ATOM 1856 O O . TYR A 1 237 ? -1.373 -10.237 -6.969 1.00 97.12 237 TYR A O 1
ATOM 1864 N N . SER A 1 238 ? -3.226 -10.087 -8.218 1.00 96.75 238 SER A N 1
ATOM 1865 C CA . SER A 1 238 ? -2.910 -11.278 -9.022 1.00 96.75 238 SER A CA 1
ATOM 1866 C C . SER A 1 238 ? -1.644 -11.120 -9.871 1.00 96.75 238 SER A C 1
ATOM 1868 O O . SER A 1 238 ? -0.931 -12.099 -10.080 1.00 96.75 238 SER A O 1
ATOM 1870 N N . ILE A 1 239 ? -1.328 -9.898 -10.318 1.00 97.56 239 ILE A N 1
ATOM 1871 C CA . ILE A 1 239 ? -0.084 -9.611 -11.043 1.00 97.56 239 ILE A CA 1
ATOM 1872 C C . ILE A 1 239 ? 1.108 -9.673 -10.091 1.00 97.56 239 ILE A C 1
ATOM 1874 O O . ILE A 1 239 ? 2.085 -10.343 -10.415 1.00 97.56 239 ILE A O 1
ATOM 1878 N N . TYR A 1 240 ? 1.013 -9.071 -8.899 1.00 97.56 240 TYR A N 1
ATOM 1879 C CA . TYR A 1 240 ? 2.054 -9.218 -7.874 1.00 97.56 240 TYR A CA 1
ATOM 1880 C C . TYR A 1 240 ? 2.300 -10.686 -7.523 1.00 97.56 240 TYR A C 1
ATOM 1882 O O . TYR A 1 240 ? 3.447 -11.118 -7.451 1.00 97.56 240 TYR A O 1
ATOM 1890 N N . HIS A 1 241 ? 1.234 -11.469 -7.356 1.00 95.75 241 HIS A N 1
ATOM 1891 C CA . HIS A 1 241 ? 1.347 -12.895 -7.066 1.00 95.75 241 HIS A CA 1
ATOM 1892 C C . HIS A 1 241 ? 2.011 -13.670 -8.217 1.00 95.75 241 HIS A C 1
ATOM 1894 O O . HIS A 1 241 ? 2.893 -14.496 -7.987 1.00 95.75 241 HIS A O 1
ATOM 1900 N N . HIS A 1 242 ? 1.652 -13.366 -9.470 1.00 96.00 242 HIS A N 1
ATOM 1901 C CA . HIS A 1 242 ? 2.306 -13.945 -10.647 1.00 96.00 242 HIS A CA 1
ATOM 1902 C C . HIS A 1 242 ? 3.794 -13.587 -10.708 1.00 96.00 242 HIS A C 1
ATOM 1904 O O . HIS A 1 242 ? 4.614 -14.476 -10.916 1.00 96.00 242 HIS A O 1
ATOM 1910 N N . LEU A 1 243 ? 4.158 -12.322 -10.492 1.00 96.69 243 LEU A N 1
ATOM 1911 C CA . LEU A 1 243 ? 5.555 -11.874 -10.472 1.00 96.69 243 LEU A CA 1
ATOM 1912 C C . LEU A 1 243 ? 6.354 -12.552 -9.352 1.00 96.69 243 LEU A C 1
ATOM 1914 O O . LEU A 1 243 ? 7.485 -12.970 -9.582 1.00 96.69 243 LEU A O 1
ATOM 1918 N N . ALA A 1 244 ? 5.750 -12.729 -8.176 1.00 95.00 244 ALA A N 1
ATOM 1919 C CA . ALA A 1 244 ? 6.362 -13.437 -7.054 1.00 95.00 244 ALA A CA 1
ATOM 1920 C C . ALA A 1 244 ? 6.656 -14.914 -7.361 1.00 95.00 244 ALA A C 1
ATOM 1922 O O . ALA A 1 244 ? 7.632 -15.450 -6.844 1.00 95.00 244 ALA A O 1
ATOM 1923 N N . SER A 1 245 ? 5.851 -15.541 -8.230 1.00 93.56 245 SER A N 1
ATOM 1924 C CA . SER A 1 245 ? 6.041 -16.926 -8.693 1.00 93.56 245 SER A CA 1
ATOM 1925 C C . SER A 1 245 ? 7.138 -17.105 -9.748 1.00 93.56 245 SER A C 1
ATOM 1927 O O . SER A 1 245 ? 7.370 -18.224 -10.210 1.00 93.56 245 SER A O 1
ATOM 1929 N N . LYS A 1 246 ? 7.765 -16.013 -10.202 1.00 94.25 246 LYS A N 1
ATOM 1930 C CA . LYS A 1 246 ? 8.848 -16.051 -11.186 1.00 94.25 246 LYS A CA 1
ATOM 1931 C C . LYS A 1 246 ? 10.194 -15.816 -10.517 1.00 94.25 246 LYS A C 1
ATOM 1933 O O . LYS A 1 246 ? 10.384 -14.855 -9.761 1.00 94.25 246 LYS A O 1
ATOM 1938 N N . ASP A 1 247 ? 11.141 -16.664 -10.890 1.00 85.50 247 ASP A N 1
ATOM 1939 C CA . ASP A 1 247 ? 12.548 -16.476 -10.571 1.00 85.50 247 ASP A CA 1
ATOM 1940 C C . ASP A 1 247 ? 13.068 -15.186 -11.238 1.00 85.50 247 ASP A C 1
ATOM 1942 O O . ASP A 1 247 ? 12.571 -14.756 -12.283 1.00 85.50 247 ASP A O 1
ATOM 1946 N N . ASP A 1 248 ? 14.048 -14.537 -10.610 1.00 86.81 248 ASP A N 1
ATOM 1947 C CA . ASP A 1 248 ? 14.800 -13.392 -11.153 1.00 86.81 248 ASP A CA 1
ATOM 1948 C C . ASP A 1 248 ? 14.017 -12.108 -11.507 1.00 86.81 248 ASP A C 1
ATOM 1950 O O . ASP A 1 248 ? 14.550 -11.231 -12.186 1.00 86.81 248 ASP A O 1
ATOM 1954 N N . VAL A 1 249 ? 12.773 -11.940 -11.044 1.00 94.88 249 VAL A N 1
ATOM 1955 C CA . VAL A 1 249 ? 12.110 -10.615 -11.013 1.00 94.88 249 VAL A CA 1
ATOM 1956 C C . VAL A 1 249 ? 12.795 -9.698 -9.988 1.00 94.88 249 VAL A C 1
ATOM 1958 O O . VAL A 1 249 ? 13.061 -10.110 -8.864 1.00 94.88 249 VAL A O 1
ATOM 1961 N N . GLU A 1 250 ? 13.097 -8.456 -10.330 1.00 95.00 250 GLU A N 1
ATOM 1962 C CA . GLU A 1 250 ? 13.694 -7.485 -9.404 1.00 95.00 250 GLU A CA 1
ATOM 1963 C C . GLU A 1 25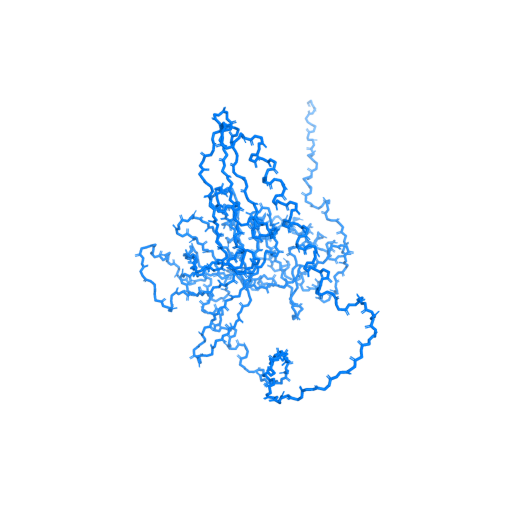0 ? 12.982 -6.133 -9.497 1.00 95.00 250 GLU A C 1
ATOM 1965 O O . GLU A 1 250 ? 12.208 -5.893 -10.423 1.00 95.00 250 GLU A O 1
ATOM 1970 N N . GLY A 1 251 ? 13.197 -5.269 -8.501 1.00 95.81 251 GLY A N 1
ATOM 1971 C CA . GLY A 1 251 ? 12.584 -3.937 -8.454 1.00 95.81 251 GLY A CA 1
ATOM 1972 C C . GLY A 1 251 ? 11.054 -3.947 -8.363 1.00 95.81 251 GLY A C 1
ATOM 1973 O O . GLY A 1 251 ? 10.407 -3.021 -8.842 1.00 95.81 251 GLY A O 1
ATOM 1974 N N . VAL A 1 252 ? 10.467 -4.983 -7.757 1.00 96.56 252 VAL A N 1
ATOM 1975 C CA . VAL A 1 252 ? 9.043 -5.040 -7.393 1.00 96.56 252 VAL A CA 1
ATOM 1976 C C . VAL A 1 252 ? 8.949 -5.089 -5.876 1.00 96.56 252 VAL A C 1
ATOM 1978 O O . VAL A 1 252 ? 9.649 -5.866 -5.228 1.00 96.56 252 VAL A O 1
ATOM 1981 N N . LEU A 1 253 ? 8.095 -4.240 -5.316 1.00 94.81 253 LEU A N 1
ATOM 1982 C CA . LEU A 1 253 ? 7.974 -4.071 -3.875 1.00 94.81 253 LEU A CA 1
ATOM 1983 C C . LEU A 1 253 ? 7.382 -5.331 -3.206 1.00 94.81 253 LEU A C 1
ATOM 1985 O O . LEU A 1 253 ? 6.448 -5.923 -3.760 1.00 94.81 253 LEU A O 1
ATOM 1989 N N . PRO A 1 254 ? 7.865 -5.749 -2.019 1.00 95.31 254 PRO A N 1
ATOM 1990 C CA . PRO A 1 254 ? 7.261 -6.851 -1.279 1.00 95.31 254 PRO A CA 1
ATOM 1991 C C . PRO A 1 254 ? 5.794 -6.561 -0.940 1.00 95.31 254 PRO A C 1
ATOM 1993 O O . PRO A 1 254 ? 5.479 -5.606 -0.230 1.00 95.31 254 PRO A O 1
ATOM 1996 N N . VAL A 1 255 ? 4.883 -7.405 -1.428 1.00 97.44 255 VAL A N 1
ATOM 1997 C CA . VAL A 1 255 ? 3.451 -7.316 -1.112 1.00 97.44 255 VAL A CA 1
ATOM 1998 C C . VAL A 1 255 ? 3.093 -8.403 -0.109 1.00 97.44 255 VAL A C 1
ATOM 2000 O O . VAL A 1 255 ? 3.083 -9.592 -0.428 1.00 97.44 255 VAL A O 1
ATOM 2003 N N . TYR A 1 256 ? 2.773 -7.987 1.112 1.00 97.06 256 TYR A N 1
ATOM 2004 C CA . TYR A 1 256 ? 2.473 -8.889 2.217 1.00 97.06 256 TYR A CA 1
ATOM 2005 C C . TYR A 1 256 ? 1.140 -9.590 2.053 1.00 97.06 256 TYR A C 1
ATOM 2007 O O . TYR A 1 256 ? 1.002 -10.702 2.542 1.00 97.06 256 TYR A O 1
ATOM 2015 N N . GLY A 1 257 ? 0.170 -8.986 1.366 1.00 96.12 257 GLY A N 1
ATOM 2016 C CA . GLY A 1 257 ? -1.060 -9.668 0.974 1.00 96.12 257 GLY A CA 1
ATOM 2017 C C . GLY A 1 257 ? -2.243 -8.740 0.739 1.00 96.12 257 GLY A C 1
ATOM 2018 O O . GLY A 1 257 ? -2.196 -7.538 1.011 1.00 96.12 257 GLY A O 1
ATOM 2019 N N . LEU A 1 258 ? -3.324 -9.342 0.246 1.00 97.56 258 LEU A N 1
ATOM 2020 C CA . LEU A 1 258 ? -4.635 -8.717 0.146 1.00 97.56 258 LEU A CA 1
ATOM 2021 C C . LEU A 1 258 ? -5.475 -9.092 1.369 1.00 97.56 258 LEU A C 1
ATOM 2023 O O . LEU A 1 258 ? -5.578 -10.269 1.726 1.00 97.56 258 LEU A O 1
ATOM 2027 N N . PHE A 1 259 ? -6.104 -8.095 1.977 1.00 97.44 259 PHE A N 1
ATOM 2028 C CA . PHE A 1 259 ? -6.952 -8.248 3.147 1.00 97.44 259 PHE A CA 1
ATOM 2029 C C . PHE A 1 259 ? -8.317 -7.592 2.928 1.00 97.44 259 PHE A C 1
ATOM 2031 O O . PHE A 1 259 ? -8.458 -6.668 2.128 1.00 97.44 259 PHE A O 1
ATOM 2038 N N . GLU A 1 260 ? -9.321 -8.066 3.653 1.00 96.38 260 GLU A N 1
ATOM 2039 C CA . GLU A 1 260 ? -10.699 -7.592 3.594 1.00 96.38 260 GLU A CA 1
ATOM 2040 C C . GLU A 1 260 ? -11.213 -7.318 5.007 1.00 96.38 260 GLU A C 1
ATOM 2042 O O . GLU A 1 260 ? -11.130 -8.175 5.889 1.00 96.38 260 GLU A O 1
ATOM 2047 N N . ASP A 1 261 ? -11.756 -6.124 5.221 1.00 93.50 261 ASP A N 1
ATOM 2048 C CA . ASP A 1 261 ? -12.471 -5.799 6.447 1.00 93.50 261 ASP A CA 1
ATOM 2049 C C . ASP A 1 261 ? -13.791 -6.570 6.507 1.00 93.50 261 ASP A C 1
ATOM 2051 O O . ASP A 1 261 ? -14.634 -6.479 5.611 1.00 93.50 261 ASP A O 1
ATOM 2055 N N . THR A 1 262 ? -13.980 -7.311 7.594 1.00 83.06 262 THR A N 1
ATOM 2056 C CA . THR A 1 262 ? -15.154 -8.168 7.783 1.00 83.06 262 THR A CA 1
ATOM 2057 C C . THR A 1 262 ? -16.462 -7.404 7.953 1.00 83.06 262 THR A C 1
ATOM 2059 O O . THR A 1 262 ? -17.519 -7.972 7.677 1.00 83.06 262 THR A O 1
ATOM 2062 N N . GLU A 1 263 ? -16.404 -6.146 8.396 1.00 86.25 263 GLU A N 1
ATOM 2063 C CA . GLU A 1 263 ? -17.598 -5.344 8.666 1.00 86.25 263 GLU A CA 1
ATOM 2064 C C . GLU A 1 263 ? -18.052 -4.571 7.429 1.00 86.25 263 GLU A C 1
ATOM 2066 O O . GLU A 1 263 ? -19.228 -4.608 7.061 1.00 86.25 263 GLU A O 1
ATOM 2071 N N . THR A 1 264 ? -17.124 -3.877 6.766 1.00 87.88 264 THR A N 1
ATOM 2072 C CA . THR A 1 264 ? -17.454 -2.990 5.642 1.00 87.88 264 THR A CA 1
ATOM 2073 C C . THR A 1 264 ? -17.206 -3.611 4.271 1.00 87.88 264 THR A C 1
ATOM 2075 O O . THR A 1 264 ? -17.700 -3.082 3.273 1.00 87.88 264 THR A O 1
ATOM 2078 N N . GLY A 1 265 ? -16.434 -4.700 4.188 1.00 90.81 265 GLY A N 1
ATOM 2079 C CA . GLY A 1 265 ? -15.965 -5.279 2.926 1.00 90.81 265 GLY A CA 1
ATOM 2080 C C . GLY A 1 265 ? -14.900 -4.434 2.218 1.00 90.81 265 GLY A C 1
ATOM 2081 O O . GLY A 1 265 ? -14.660 -4.628 1.025 1.00 90.81 265 GLY A O 1
ATOM 2082 N N . THR A 1 266 ? -14.298 -3.459 2.907 1.00 94.12 266 THR A N 1
ATOM 2083 C CA . THR A 1 266 ? -13.183 -2.655 2.383 1.00 94.12 266 THR A CA 1
ATOM 2084 C C . THR A 1 266 ? -11.975 -3.551 2.140 1.00 94.12 266 THR A C 1
ATOM 2086 O O . THR A 1 266 ? -11.615 -4.352 2.998 1.00 94.12 266 THR A O 1
ATOM 2089 N N . LEU A 1 267 ? -11.332 -3.411 0.981 1.00 96.94 267 LEU A N 1
ATOM 2090 C CA . LEU A 1 267 ? -10.104 -4.138 0.675 1.00 96.94 267 LEU A CA 1
ATOM 2091 C C . LEU A 1 267 ? -8.877 -3.303 1.027 1.00 96.94 267 LEU A C 1
ATOM 2093 O O . LEU A 1 267 ? -8.864 -2.093 0.803 1.00 96.94 267 LEU A O 1
ATOM 2097 N N . ALA A 1 268 ? -7.845 -3.976 1.520 1.00 97.50 268 ALA A N 1
ATOM 2098 C CA . ALA A 1 268 ? -6.538 -3.414 1.810 1.00 97.50 268 ALA A CA 1
ATOM 2099 C C . ALA A 1 268 ? -5.454 -4.257 1.132 1.00 97.50 268 ALA A C 1
ATOM 2101 O O . ALA A 1 268 ? -5.345 -5.455 1.392 1.00 97.50 268 ALA A O 1
ATOM 2102 N N . LEU A 1 269 ? -4.644 -3.637 0.278 1.00 97.69 269 LEU A N 1
ATOM 2103 C CA . LEU A 1 269 ? -3.404 -4.233 -0.213 1.00 97.69 269 LEU A CA 1
ATOM 2104 C C . LEU A 1 269 ? -2.252 -3.685 0.632 1.00 97.69 269 LEU A C 1
ATOM 2106 O O . LEU A 1 269 ? -2.008 -2.477 0.618 1.00 97.69 269 LEU A O 1
ATOM 2110 N N . ILE A 1 270 ? -1.596 -4.562 1.395 1.00 98.06 270 ILE A N 1
ATOM 2111 C CA . ILE A 1 270 ? -0.511 -4.200 2.317 1.00 98.06 270 ILE A CA 1
ATOM 2112 C C . ILE A 1 270 ? 0.820 -4.590 1.679 1.00 98.06 270 ILE A C 1
ATOM 2114 O O . ILE A 1 270 ? 1.009 -5.745 1.290 1.00 98.06 270 ILE A O 1
ATOM 2118 N N . MET A 1 271 ? 1.735 -3.633 1.583 1.00 97.25 271 MET A N 1
ATOM 2119 C CA . MET A 1 271 ? 3.056 -3.786 0.976 1.00 97.25 271 MET A CA 1
ATOM 2120 C C . MET A 1 271 ? 4.105 -2.997 1.758 1.00 97.25 271 MET A C 1
ATOM 2122 O O . MET A 1 271 ? 3.759 -2.218 2.647 1.00 97.25 271 MET A O 1
ATOM 2126 N N . ASP A 1 272 ? 5.372 -3.231 1.447 1.00 96.38 272 ASP A N 1
ATOM 2127 C CA . ASP A 1 272 ? 6.492 -2.483 2.020 1.00 96.38 272 ASP A CA 1
ATOM 2128 C C . ASP A 1 272 ? 6.423 -0.981 1.669 1.00 96.38 272 ASP A C 1
ATOM 2130 O O . ASP A 1 272 ? 5.658 -0.578 0.790 1.00 96.38 272 ASP A O 1
ATOM 2134 N N . ASP A 1 273 ? 7.192 -0.131 2.351 1.00 95.69 273 ASP A N 1
ATOM 2135 C CA . ASP A 1 273 ? 7.325 1.285 1.969 1.00 95.69 273 ASP A CA 1
ATOM 2136 C C . ASP A 1 273 ? 8.481 1.467 0.976 1.00 95.69 273 ASP A C 1
ATOM 2138 O O . ASP A 1 273 ? 9.656 1.439 1.337 1.00 95.69 273 ASP A O 1
ATOM 2142 N N . GLY A 1 274 ? 8.142 1.674 -0.299 1.00 94.69 274 GLY A N 1
ATOM 2143 C CA . GLY A 1 274 ? 9.118 1.866 -1.377 1.00 94.69 274 GLY A CA 1
ATOM 2144 C C . GLY A 1 274 ? 9.781 3.248 -1.404 1.00 94.69 274 GLY A C 1
ATOM 2145 O O . GLY A 1 274 ? 10.579 3.508 -2.302 1.00 94.69 274 GLY A O 1
ATOM 2146 N N . GLY A 1 275 ? 9.454 4.142 -0.464 1.00 94.62 275 GLY A N 1
ATOM 2147 C CA . GLY A 1 275 ? 10.035 5.477 -0.367 1.00 94.62 275 GLY A CA 1
ATOM 2148 C C . GLY A 1 275 ? 9.247 6.542 -1.127 1.00 94.62 275 GLY A C 1
ATOM 2149 O O . GLY A 1 275 ? 8.042 6.712 -0.928 1.00 94.62 275 GLY A O 1
ATOM 2150 N N . SER A 1 276 ? 9.943 7.328 -1.949 1.00 94.56 276 SER A N 1
ATOM 2151 C CA . SER A 1 276 ? 9.368 8.473 -2.665 1.00 94.56 276 SER A CA 1
ATOM 2152 C C . SER A 1 276 ? 9.333 8.234 -4.167 1.00 94.56 276 SER A C 1
ATOM 2154 O O . SER A 1 276 ? 10.263 7.667 -4.732 1.00 94.56 276 SER A O 1
ATOM 2156 N N . SER A 1 277 ? 8.284 8.714 -4.834 1.00 94.56 277 SER A N 1
ATOM 2157 C CA . SER A 1 277 ? 8.221 8.689 -6.294 1.00 94.56 277 SER A CA 1
ATOM 2158 C C . SER A 1 277 ? 9.268 9.610 -6.918 1.00 94.56 277 SER A C 1
ATOM 2160 O O . SER A 1 277 ? 9.575 10.677 -6.370 1.00 94.56 277 SER A O 1
ATOM 2162 N N . ILE A 1 278 ? 9.764 9.255 -8.103 1.00 94.31 278 ILE A N 1
ATOM 2163 C CA . ILE A 1 278 ? 10.600 10.171 -8.884 1.00 94.31 278 ILE A CA 1
ATOM 2164 C C . ILE A 1 278 ? 9.799 11.427 -9.275 1.00 94.31 278 ILE A C 1
ATOM 2166 O O . ILE A 1 278 ? 8.565 11.435 -9.312 1.00 94.31 278 ILE A O 1
ATOM 2170 N N . ARG A 1 279 ? 10.503 12.529 -9.545 1.00 90.06 279 ARG A N 1
ATOM 2171 C CA . ARG A 1 279 ? 9.878 13.829 -9.832 1.00 90.06 279 ARG A CA 1
ATOM 2172 C C . ARG A 1 279 ? 9.598 13.985 -11.326 1.00 90.06 279 ARG A C 1
ATOM 2174 O O . ARG A 1 279 ? 10.461 13.697 -12.147 1.00 90.06 279 ARG A O 1
ATOM 2181 N N . TYR A 1 280 ? 8.424 14.512 -11.671 1.00 87.06 280 TYR A N 1
ATOM 2182 C CA . TYR A 1 280 ? 8.109 14.914 -13.048 1.00 87.06 280 TYR A CA 1
ATOM 2183 C C . TYR A 1 280 ? 9.100 15.960 -13.561 1.00 87.06 280 TYR A C 1
ATOM 2185 O O . TYR A 1 280 ? 9.494 16.858 -12.816 1.00 87.06 280 TYR A O 1
ATOM 2193 N N . GLY A 1 281 ? 9.472 15.863 -14.839 1.00 85.81 281 GLY A N 1
ATOM 2194 C CA . GLY A 1 281 ? 10.344 16.845 -15.487 1.00 85.81 281 GLY A CA 1
ATOM 2195 C C . GLY A 1 281 ? 11.817 16.778 -15.068 1.00 85.81 281 GLY A C 1
ATOM 2196 O O . GLY A 1 281 ? 12.604 17.624 -15.486 1.00 85.81 281 GLY A O 1
ATOM 2197 N N . VAL A 1 282 ? 12.200 15.823 -14.213 1.00 88.94 282 VAL A N 1
ATOM 2198 C CA . VAL A 1 282 ? 13.561 15.701 -13.682 1.00 88.94 282 VAL A CA 1
ATOM 2199 C C . VAL A 1 282 ? 14.175 14.399 -14.170 1.00 88.94 282 VAL A C 1
ATOM 2201 O O . VAL A 1 282 ? 13.621 13.327 -13.944 1.00 88.94 282 VAL A O 1
ATOM 2204 N N . SER A 1 283 ? 15.336 14.508 -14.813 1.00 90.38 283 SER A N 1
ATOM 2205 C CA . SER A 1 283 ? 16.104 13.343 -15.245 1.00 90.38 283 SER A CA 1
ATOM 2206 C C . SER A 1 283 ? 16.603 12.539 -14.043 1.00 90.38 283 SER A C 1
ATOM 2208 O O . SER A 1 283 ? 17.102 13.099 -13.060 1.00 90.38 283 SER A O 1
ATOM 2210 N N . VAL A 1 284 ? 16.449 11.223 -14.127 1.00 93.00 284 VAL A N 1
ATOM 2211 C CA . VAL A 1 284 ? 16.833 10.268 -13.088 1.00 93.00 284 VAL A CA 1
ATOM 2212 C C . VAL A 1 284 ? 18.342 9.974 -13.183 1.00 93.00 284 VAL A C 1
ATOM 2214 O O . VAL A 1 284 ? 18.855 9.815 -14.290 1.00 93.00 284 VAL A O 1
ATOM 2217 N N . PRO A 1 285 ? 19.081 9.872 -12.061 1.00 94.56 285 PRO A N 1
ATOM 2218 C CA . PRO A 1 285 ? 20.497 9.497 -12.068 1.00 94.56 285 PRO A CA 1
ATOM 2219 C C . PRO A 1 285 ? 20.765 8.152 -12.758 1.00 94.56 285 PRO A C 1
ATOM 2221 O O . PRO A 1 285 ? 19.994 7.208 -12.592 1.00 94.56 285 PRO A O 1
ATOM 2224 N N . ASP A 1 286 ? 21.896 8.032 -13.459 1.00 94.19 286 ASP A N 1
ATOM 2225 C CA . ASP A 1 286 ? 22.224 6.858 -14.288 1.00 94.19 286 ASP A CA 1
ATOM 2226 C C . ASP A 1 286 ? 22.159 5.518 -13.538 1.00 94.19 286 ASP A C 1
ATOM 2228 O O . ASP A 1 286 ? 21.683 4.526 -14.084 1.00 94.19 286 ASP A O 1
ATOM 2232 N N . GLU A 1 287 ? 22.573 5.479 -12.271 1.00 94.75 287 GLU A N 1
ATOM 2233 C CA . GLU A 1 287 ? 22.494 4.269 -11.443 1.00 94.75 287 GLU A CA 1
ATOM 2234 C C . GLU A 1 287 ? 21.043 3.797 -11.248 1.00 94.75 287 GLU A C 1
ATOM 2236 O O . GLU A 1 287 ? 20.720 2.628 -11.473 1.00 94.75 287 GLU A O 1
ATOM 2241 N N . GLN A 1 288 ? 20.142 4.725 -10.919 1.00 96.12 288 GLN A N 1
ATOM 2242 C CA . GLN A 1 288 ? 18.714 4.441 -10.775 1.00 96.12 288 GLN A CA 1
ATOM 2243 C C . GLN A 1 288 ? 18.081 4.099 -12.125 1.00 96.12 288 GLN A C 1
ATOM 2245 O O . GLN A 1 288 ? 17.235 3.210 -12.186 1.00 96.12 288 GLN A O 1
ATOM 2250 N N . ARG A 1 289 ? 18.518 4.738 -13.221 1.00 96.06 289 ARG A N 1
ATOM 2251 C CA . ARG A 1 289 ? 18.064 4.393 -14.578 1.00 96.06 289 ARG A CA 1
ATOM 2252 C C . ARG A 1 289 ? 18.383 2.945 -14.922 1.00 96.06 289 ARG A C 1
ATOM 2254 O O . ARG A 1 289 ? 17.496 2.210 -15.341 1.00 96.06 289 ARG A O 1
ATOM 2261 N N . ILE A 1 290 ? 19.626 2.520 -14.691 1.00 96.62 290 ILE A N 1
ATOM 2262 C CA . ILE A 1 290 ? 20.047 1.131 -14.903 1.00 96.62 290 ILE A CA 1
ATOM 2263 C C . ILE A 1 290 ? 19.183 0.189 -14.060 1.00 96.62 290 ILE A C 1
ATOM 2265 O O . ILE A 1 290 ? 18.714 -0.828 -14.570 1.00 96.62 290 ILE A O 1
ATOM 2269 N N . SER A 1 291 ? 18.936 0.536 -12.796 1.00 97.62 291 SER A N 1
ATOM 2270 C CA . SER A 1 291 ? 18.121 -0.274 -11.891 1.00 97.62 291 SER A CA 1
ATOM 2271 C C . SER A 1 291 ? 16.662 -0.402 -12.360 1.00 97.62 291 SER A C 1
ATOM 2273 O O . SER A 1 291 ? 16.155 -1.519 -12.480 1.00 97.62 291 SER A O 1
ATOM 2275 N N . PHE A 1 292 ? 16.005 0.700 -12.744 1.00 98.12 292 PHE A N 1
ATOM 2276 C CA . PHE A 1 292 ? 14.650 0.671 -13.308 1.00 98.12 292 PHE A CA 1
ATOM 2277 C C . PHE A 1 292 ? 14.577 -0.124 -14.614 1.00 98.12 292 PHE A C 1
ATOM 2279 O O . PHE A 1 292 ? 13.665 -0.936 -14.788 1.00 98.12 292 PHE A O 1
ATOM 2286 N N . SER A 1 293 ? 15.538 0.057 -15.524 1.00 97.38 293 SER A N 1
ATOM 2287 C CA . SER A 1 293 ? 15.552 -0.661 -16.802 1.00 97.38 293 SER A CA 1
ATOM 2288 C C . SER A 1 293 ? 15.765 -2.163 -16.606 1.00 97.38 293 SER A C 1
ATOM 2290 O O . SER A 1 293 ? 15.142 -2.970 -17.303 1.00 97.38 293 SER A O 1
ATOM 2292 N N . ARG A 1 294 ? 16.567 -2.572 -15.614 1.00 97.75 294 ARG A N 1
ATOM 2293 C CA . ARG A 1 294 ? 16.695 -3.988 -15.251 1.00 97.75 294 ARG A CA 1
ATOM 2294 C C . ARG A 1 294 ? 15.424 -4.548 -14.603 1.00 97.75 294 ARG A C 1
ATOM 2296 O O . ARG A 1 294 ? 14.973 -5.623 -15.007 1.00 97.75 294 ARG A O 1
ATOM 2303 N N . ALA A 1 295 ? 14.810 -3.806 -13.678 1.00 97.88 295 ALA A N 1
ATOM 2304 C CA . ALA A 1 295 ? 13.536 -4.175 -13.063 1.00 97.88 295 ALA A CA 1
ATOM 2305 C C . ALA A 1 295 ? 12.457 -4.403 -14.131 1.00 97.88 295 ALA A C 1
ATOM 2307 O O . ALA A 1 295 ? 11.842 -5.470 -14.183 1.00 97.88 295 ALA A O 1
ATOM 2308 N N . MET A 1 296 ? 12.308 -3.464 -15.068 1.00 97.69 296 MET A N 1
ATOM 2309 C CA . MET A 1 296 ? 11.329 -3.563 -16.148 1.00 97.69 296 MET A CA 1
ATOM 2310 C C . MET A 1 296 ? 11.602 -4.744 -17.085 1.00 97.69 296 MET A C 1
ATOM 2312 O O . MET A 1 296 ? 10.687 -5.506 -17.402 1.00 97.69 296 MET A O 1
ATOM 2316 N N . ALA A 1 297 ? 12.865 -4.974 -17.457 1.00 96.44 297 ALA A N 1
ATOM 2317 C CA . ALA A 1 297 ? 13.245 -6.136 -18.257 1.00 96.44 297 ALA A CA 1
ATOM 2318 C C . ALA A 1 297 ? 12.920 -7.466 -17.550 1.00 96.44 297 ALA A C 1
ATOM 2320 O O . ALA A 1 297 ? 12.530 -8.439 -18.203 1.00 96.44 297 ALA A O 1
ATOM 2321 N N . SER A 1 298 ? 13.055 -7.523 -16.222 1.00 97.19 298 SER A N 1
ATOM 2322 C CA . SER A 1 298 ? 12.695 -8.703 -15.429 1.00 97.19 298 SER A CA 1
ATOM 2323 C C . SER A 1 298 ? 11.175 -8.941 -15.394 1.00 97.19 298 SER A C 1
ATOM 2325 O O . SER A 1 298 ? 10.724 -10.068 -15.611 1.00 97.19 298 SER A O 1
ATOM 2327 N N . ILE A 1 299 ? 10.378 -7.874 -15.255 1.00 97.56 299 ILE A N 1
ATOM 2328 C CA . ILE A 1 299 ? 8.906 -7.899 -15.328 1.00 97.56 299 ILE A CA 1
ATOM 2329 C C . ILE A 1 299 ? 8.447 -8.377 -16.716 1.00 97.56 299 ILE A C 1
ATOM 2331 O O . ILE A 1 299 ? 7.576 -9.244 -16.832 1.00 97.56 299 ILE A O 1
ATOM 2335 N N . HIS A 1 300 ? 9.081 -7.885 -17.783 1.00 96.56 300 HIS A N 1
ATOM 2336 C CA . HIS A 1 300 ? 8.812 -8.333 -19.152 1.00 96.56 300 HIS A CA 1
ATOM 2337 C C . HIS A 1 300 ? 9.147 -9.807 -19.365 1.00 96.56 300 HIS A C 1
ATOM 2339 O O . HIS A 1 300 ? 8.362 -10.526 -19.984 1.00 96.56 300 HIS A O 1
ATOM 2345 N N . ARG A 1 301 ? 10.277 -10.283 -18.829 1.00 95.44 301 ARG A N 1
ATOM 2346 C CA . ARG A 1 301 ? 10.676 -11.700 -18.895 1.00 95.44 301 ARG A CA 1
ATOM 2347 C C . ARG A 1 301 ? 9.693 -12.604 -18.150 1.00 95.44 301 ARG A C 1
ATOM 2349 O O . ARG A 1 301 ? 9.427 -13.715 -18.602 1.00 95.44 301 ARG A O 1
ATOM 2356 N N . ALA A 1 302 ? 9.096 -12.104 -17.070 1.00 95.94 302 ALA A N 1
ATOM 2357 C CA . ALA A 1 302 ? 7.992 -12.752 -16.366 1.00 95.94 302 ALA A CA 1
ATOM 2358 C C . ALA A 1 302 ? 6.671 -12.764 -17.167 1.00 95.94 302 ALA A C 1
ATOM 2360 O O . ALA A 1 302 ? 5.683 -13.349 -16.716 1.00 95.94 302 ALA A O 1
ATOM 2361 N N . GLY A 1 303 ? 6.639 -12.161 -18.359 1.00 95.88 303 GLY A N 1
ATOM 2362 C CA . GLY A 1 303 ? 5.475 -12.123 -19.237 1.00 95.88 303 GLY A CA 1
ATOM 2363 C C . GLY A 1 303 ? 4.444 -11.075 -18.826 1.00 95.88 303 GLY A C 1
ATOM 2364 O O . GLY A 1 303 ? 3.270 -11.239 -19.151 1.00 95.88 303 GLY A O 1
ATOM 2365 N N . VAL A 1 304 ? 4.851 -10.024 -18.110 1.00 97.00 304 VAL A N 1
ATOM 2366 C CA . VAL A 1 304 ? 3.978 -8.926 -17.675 1.00 97.00 304 VAL A CA 1
ATOM 2367 C C . VAL A 1 304 ? 4.337 -7.653 -18.433 1.00 97.00 304 VAL A C 1
ATOM 2369 O O . VAL A 1 304 ? 5.506 -7.309 -18.549 1.00 97.00 304 VAL A O 1
ATOM 2372 N N . ARG A 1 305 ? 3.325 -6.938 -18.926 1.00 95.81 305 ARG A N 1
ATOM 2373 C CA . ARG A 1 305 ? 3.423 -5.548 -19.397 1.00 95.81 305 ARG A CA 1
ATOM 2374 C C . ARG A 1 305 ? 2.770 -4.633 -18.370 1.00 95.81 305 ARG A C 1
ATOM 2376 O O . ARG A 1 305 ? 1.646 -4.931 -17.964 1.00 95.81 305 ARG A O 1
ATOM 2383 N N . HIS A 1 306 ? 3.438 -3.549 -17.978 1.00 95.88 306 HIS A N 1
ATOM 2384 C CA . HIS A 1 306 ? 2.970 -2.659 -16.908 1.00 95.88 306 HIS A CA 1
ATOM 2385 C C . HIS A 1 306 ? 1.749 -1.824 -17.326 1.00 95.88 306 HIS A C 1
ATOM 2387 O O . HIS A 1 306 ? 0.725 -1.837 -16.646 1.00 95.88 306 HIS A O 1
ATOM 2393 N N . PHE A 1 307 ? 1.840 -1.171 -18.487 1.00 93.00 307 PHE A N 1
ATOM 2394 C CA . PHE A 1 307 ? 0.839 -0.329 -19.152 1.00 93.00 307 PHE A CA 1
ATOM 2395 C C . PHE A 1 307 ? 0.532 1.039 -18.514 1.00 93.00 307 PHE A C 1
ATOM 2397 O O . PHE A 1 307 ? -0.230 1.809 -19.086 1.00 93.00 307 PHE A O 1
ATOM 2404 N N . ASP A 1 308 ? 1.135 1.361 -17.370 1.00 92.69 308 ASP A N 1
ATOM 2405 C CA . ASP A 1 308 ? 1.002 2.678 -16.721 1.00 92.69 308 ASP A CA 1
ATOM 2406 C C . ASP A 1 308 ? 2.349 3.194 -16.185 1.00 92.69 308 ASP A C 1
ATOM 2408 O O . ASP A 1 308 ? 2.527 3.425 -14.991 1.00 92.69 308 ASP A O 1
ATOM 2412 N N . LEU A 1 309 ? 3.372 3.266 -17.045 1.00 93.38 309 LEU A N 1
ATOM 2413 C CA . LEU A 1 309 ? 4.670 3.816 -16.633 1.00 93.38 309 LEU A CA 1
ATOM 2414 C C . LEU A 1 309 ? 4.614 5.342 -16.575 1.00 93.38 309 LEU A C 1
ATOM 2416 O O . LEU A 1 309 ? 4.449 6.018 -17.593 1.00 93.38 309 LEU A O 1
ATOM 2420 N N . ARG A 1 310 ? 4.786 5.870 -15.365 1.00 92.25 310 ARG A N 1
ATOM 2421 C CA . ARG A 1 310 ? 4.779 7.298 -15.044 1.00 92.25 310 ARG A CA 1
ATOM 2422 C C . ARG A 1 310 ? 5.587 7.559 -13.773 1.00 92.25 310 ARG A C 1
ATOM 2424 O O . ARG A 1 310 ? 5.692 6.648 -12.954 1.00 92.25 310 ARG A O 1
ATOM 2431 N N . PRO A 1 311 ? 6.089 8.788 -13.554 1.00 92.75 311 PRO A N 1
ATOM 2432 C CA . PRO A 1 311 ? 6.899 9.135 -12.382 1.00 92.75 311 PRO A CA 1
ATOM 2433 C C . PRO A 1 311 ? 6.327 8.672 -11.036 1.00 92.75 311 PRO A C 1
ATOM 2435 O O . PRO A 1 311 ? 7.054 8.155 -10.197 1.00 92.75 311 PRO A O 1
ATOM 2438 N N . ASN A 1 312 ? 5.006 8.761 -10.853 1.00 91.81 312 ASN A N 1
ATOM 2439 C CA . ASN A 1 312 ? 4.345 8.357 -9.605 1.00 91.81 312 ASN A CA 1
ATOM 2440 C C . ASN A 1 312 ? 4.409 6.851 -9.305 1.00 91.81 312 ASN A C 1
ATOM 2442 O O . ASN A 1 312 ? 4.235 6.467 -8.153 1.00 91.81 312 ASN A O 1
ATOM 2446 N N . ASN A 1 313 ? 4.651 6.022 -10.321 1.00 95.12 313 ASN A N 1
ATOM 2447 C CA . ASN A 1 313 ? 4.689 4.564 -10.209 1.00 95.12 313 ASN A CA 1
ATOM 2448 C C . ASN A 1 313 ? 6.131 4.025 -10.133 1.00 95.12 313 ASN A C 1
ATOM 2450 O O . ASN A 1 313 ? 6.344 2.813 -10.130 1.00 95.12 313 ASN A O 1
ATOM 2454 N N . LEU A 1 314 ? 7.118 4.925 -10.082 1.00 96.62 314 LEU A N 1
ATOM 2455 C CA . LEU A 1 314 ? 8.542 4.626 -9.977 1.00 96.62 314 LEU A CA 1
ATOM 2456 C C . LEU A 1 314 ? 9.055 5.206 -8.659 1.00 96.62 314 LEU A C 1
ATOM 2458 O O . LEU A 1 314 ? 9.149 6.425 -8.508 1.00 96.62 314 LEU A O 1
ATOM 2462 N N . LEU A 1 315 ? 9.346 4.338 -7.695 1.00 96.94 315 LEU A N 1
ATOM 2463 C CA . LEU A 1 315 ? 9.762 4.717 -6.349 1.00 96.94 315 LEU A CA 1
ATOM 2464 C C . LEU A 1 315 ? 11.262 4.531 -6.147 1.00 96.94 315 LEU A C 1
ATOM 2466 O O . LEU A 1 315 ? 11.873 3.643 -6.743 1.00 96.94 315 LEU A O 1
ATOM 2470 N N . VAL A 1 316 ? 11.825 5.347 -5.262 1.00 96.88 316 VAL A N 1
ATOM 2471 C CA . VAL A 1 316 ? 13.189 5.225 -4.755 1.00 96.88 316 VAL A CA 1
ATOM 2472 C C . VAL A 1 316 ? 13.157 5.368 -3.236 1.00 96.88 316 VAL A C 1
ATOM 2474 O O . VAL A 1 316 ? 12.579 6.330 -2.715 1.00 96.88 316 VAL A O 1
ATOM 2477 N N . ASN A 1 317 ? 13.779 4.428 -2.528 1.00 95.00 317 ASN A N 1
ATOM 2478 C CA . ASN A 1 317 ? 13.897 4.487 -1.072 1.00 95.00 317 ASN A CA 1
ATOM 2479 C C . ASN A 1 317 ? 15.199 5.166 -0.615 1.00 95.00 317 ASN A C 1
ATOM 2481 O O . ASN A 1 317 ? 16.063 5.520 -1.418 1.00 95.00 317 ASN A O 1
ATOM 2485 N N . ASP A 1 318 ? 15.358 5.323 0.698 1.00 92.56 318 ASP A N 1
ATOM 2486 C CA . ASP A 1 318 ? 16.514 6.007 1.295 1.00 92.56 318 ASP A CA 1
ATOM 2487 C C . ASP A 1 318 ? 17.849 5.271 1.068 1.00 92.56 318 ASP A C 1
ATOM 2489 O O . ASP A 1 318 ? 18.917 5.867 1.203 1.00 92.56 318 ASP A O 1
ATOM 2493 N N . LYS A 1 319 ? 17.801 3.984 0.694 1.00 92.62 319 LYS A N 1
ATOM 2494 C CA . LYS A 1 319 ? 18.971 3.176 0.315 1.00 92.62 319 LYS A CA 1
ATOM 2495 C C . LYS A 1 319 ? 19.328 3.311 -1.171 1.00 92.62 319 LYS A C 1
ATOM 2497 O O . LYS A 1 319 ? 20.320 2.734 -1.605 1.00 92.62 319 LYS A O 1
ATOM 2502 N N . GLY A 1 320 ? 18.537 4.053 -1.949 1.00 93.25 320 GLY A N 1
ATOM 2503 C CA . GLY A 1 320 ? 18.689 4.178 -3.399 1.00 93.25 320 GLY A CA 1
ATOM 2504 C C . GLY A 1 320 ? 18.107 3.006 -4.194 1.00 93.25 320 GLY A C 1
ATOM 2505 O O . GLY A 1 320 ? 18.278 2.961 -5.411 1.00 93.25 320 GLY A O 1
ATOM 2506 N N . GLU A 1 321 ? 17.407 2.074 -3.540 1.00 95.56 321 GLU A N 1
ATOM 2507 C CA . GLU A 1 321 ? 16.750 0.954 -4.212 1.00 95.56 321 GLU A CA 1
ATOM 2508 C C . GLU A 1 321 ? 15.515 1.452 -4.966 1.00 95.56 321 GLU A C 1
ATOM 2510 O O . GLU A 1 321 ? 14.764 2.298 -4.474 1.00 95.56 321 GLU A O 1
ATOM 2515 N N . THR A 1 322 ? 15.310 0.919 -6.169 1.00 97.75 322 THR A N 1
ATOM 2516 C CA . THR A 1 322 ? 14.258 1.361 -7.088 1.00 97.75 322 THR A CA 1
ATOM 2517 C C . THR A 1 322 ? 13.131 0.341 -7.187 1.00 97.75 322 THR A C 1
ATOM 2519 O O . THR A 1 322 ? 13.402 -0.849 -7.367 1.00 97.75 322 THR A O 1
ATOM 2522 N N . PHE A 1 323 ? 11.879 0.798 -7.190 1.00 98.00 323 PHE A N 1
ATOM 2523 C CA . PHE A 1 323 ? 10.710 -0.079 -7.274 1.00 98.00 323 PHE A CA 1
ATOM 2524 C C . PHE A 1 323 ? 9.692 0.410 -8.304 1.00 98.00 323 PHE A C 1
ATOM 2526 O O . PHE A 1 323 ? 9.396 1.600 -8.384 1.00 98.00 323 PHE A O 1
ATOM 2533 N N . ILE A 1 324 ? 9.124 -0.525 -9.062 1.00 97.94 324 ILE A N 1
ATOM 2534 C CA . ILE A 1 324 ? 7.992 -0.310 -9.966 1.00 97.94 324 ILE A CA 1
ATOM 2535 C C . ILE A 1 324 ? 6.730 -0.823 -9.267 1.00 97.94 324 ILE A C 1
ATOM 2537 O O . ILE A 1 324 ? 6.703 -1.956 -8.776 1.00 97.94 324 ILE A O 1
ATOM 2541 N N . ILE A 1 325 ? 5.699 0.020 -9.202 1.00 95.94 325 ILE A N 1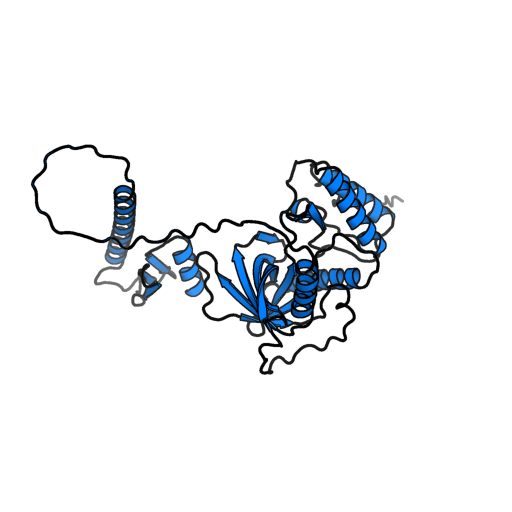
ATOM 2542 C CA . ILE A 1 325 ? 4.443 -0.242 -8.485 1.00 95.94 325 ILE A CA 1
ATOM 2543 C C . ILE A 1 325 ? 3.213 0.073 -9.350 1.00 95.94 325 ILE A C 1
ATOM 2545 O O . ILE A 1 325 ? 3.325 0.705 -10.390 1.00 95.94 325 ILE A O 1
ATOM 2549 N N . ASP A 1 326 ? 2.030 -0.283 -8.841 1.00 94.19 326 ASP A N 1
ATOM 2550 C CA . ASP A 1 326 ? 0.705 -0.009 -9.429 1.00 94.19 326 ASP A CA 1
ATOM 2551 C C . ASP A 1 326 ? 0.410 -0.776 -10.733 1.00 94.19 326 ASP A C 1
ATOM 2553 O O . ASP A 1 326 ? 0.242 -0.226 -11.818 1.00 94.19 326 ASP A O 1
ATOM 2557 N N . PHE A 1 327 ? 0.278 -2.099 -10.603 1.00 95.75 327 PHE A N 1
ATOM 2558 C CA . PHE A 1 327 ? 0.013 -3.024 -11.714 1.00 95.75 327 PHE A CA 1
ATOM 2559 C C . PHE A 1 327 ? -1.482 -3.149 -12.084 1.00 95.75 327 PHE A C 1
ATOM 2561 O O . PHE A 1 327 ? -1.928 -4.175 -12.615 1.00 95.75 327 PHE A O 1
ATOM 2568 N N . ASP A 1 328 ? -2.313 -2.147 -11.791 1.00 91.69 328 ASP A N 1
ATOM 2569 C CA . ASP A 1 328 ? -3.764 -2.241 -11.999 1.00 91.69 328 ASP A CA 1
ATOM 2570 C C . ASP A 1 328 ? -4.147 -2.317 -13.501 1.00 91.69 328 ASP A C 1
ATOM 2572 O O . ASP A 1 328 ? -5.086 -3.034 -13.894 1.00 91.69 328 ASP A O 1
ATOM 2576 N N . GLN A 1 329 ? -3.369 -1.662 -14.371 1.00 92.94 329 GLN A N 1
ATOM 2577 C CA . GLN A 1 329 ? -3.512 -1.687 -15.830 1.00 92.94 329 GLN A CA 1
ATOM 2578 C C . GLN A 1 329 ? -2.748 -2.829 -16.503 1.00 92.94 329 GLN A C 1
ATOM 2580 O O . GLN A 1 329 ? -2.996 -3.118 -17.676 1.00 92.94 329 GLN A O 1
ATOM 2585 N N . SER A 1 330 ? -1.915 -3.559 -15.763 1.00 94.94 330 SER A N 1
ATOM 2586 C CA . SER A 1 330 ? -0.998 -4.536 -16.342 1.00 94.94 330 SER A CA 1
ATOM 2587 C C . SER A 1 330 ? -1.686 -5.699 -17.049 1.00 94.94 330 SER A C 1
ATOM 2589 O O . SER A 1 330 ? -2.840 -6.05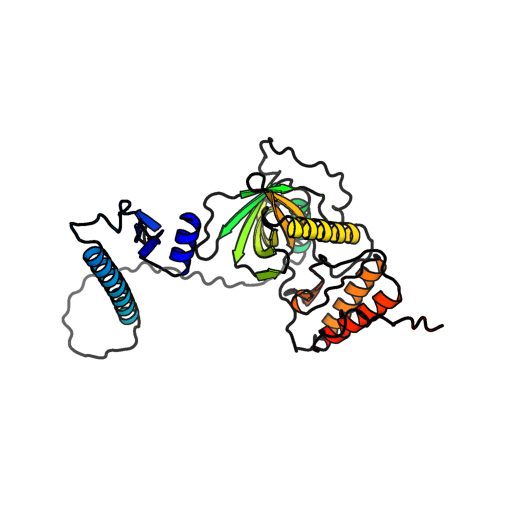0 -16.771 1.00 94.94 330 SER A O 1
ATOM 2591 N N . GLN A 1 331 ? -0.970 -6.299 -17.996 1.00 94.06 331 GLN A N 1
ATOM 2592 C CA . GLN A 1 331 ? -1.452 -7.410 -18.814 1.00 94.06 331 GLN A CA 1
ATOM 2593 C C . GLN A 1 331 ? -0.418 -8.530 -18.881 1.00 94.06 331 GLN A C 1
ATOM 2595 O O . GLN A 1 331 ? 0.785 -8.279 -18.919 1.00 94.06 331 GLN A O 1
ATOM 2600 N N . LEU A 1 332 ? -0.908 -9.768 -18.930 1.00 94.25 332 LEU A N 1
ATOM 2601 C CA . LEU A 1 332 ? -0.085 -10.955 -19.136 1.00 94.25 332 LEU A CA 1
ATOM 2602 C C . LEU A 1 332 ? 0.098 -11.242 -20.627 1.00 94.25 332 LEU A C 1
ATOM 2604 O O . LEU A 1 332 ? -0.782 -10.952 -21.438 1.00 94.25 332 LEU A O 1
ATOM 2608 N N . ASN A 1 333 ? 1.215 -11.883 -20.959 1.00 90.38 333 ASN A N 1
ATOM 2609 C CA . ASN A 1 333 ? 1.577 -12.342 -22.300 1.00 90.38 333 ASN A CA 1
ATOM 2610 C C . ASN A 1 333 ? 1.553 -11.223 -23.362 1.00 90.38 333 ASN A C 1
ATOM 2612 O O . ASN A 1 333 ? 0.865 -11.346 -24.383 1.00 90.38 333 ASN A O 1
ATOM 2616 N N . PRO A 1 334 ? 2.289 -10.115 -23.149 1.00 88.50 334 PRO A N 1
ATOM 2617 C CA . PRO A 1 334 ? 2.356 -9.046 -24.132 1.00 88.50 334 PRO A CA 1
ATOM 2618 C C . PRO A 1 334 ? 3.059 -9.494 -25.416 1.00 88.50 334 PRO A C 1
ATOM 2620 O O . PRO A 1 334 ? 3.953 -10.339 -25.417 1.00 88.50 334 PRO A O 1
ATOM 2623 N N . ARG A 1 335 ? 2.684 -8.867 -26.534 1.00 87.19 335 ARG A N 1
ATOM 2624 C CA . ARG A 1 335 ? 3.381 -9.057 -27.813 1.00 87.19 335 ARG A CA 1
ATOM 2625 C C . ARG A 1 335 ? 4.804 -8.476 -27.724 1.00 87.19 335 ARG A C 1
ATOM 2627 O O . ARG A 1 335 ? 4.959 -7.414 -27.123 1.00 87.19 335 ARG A O 1
ATOM 2634 N N . PRO A 1 336 ? 5.816 -9.055 -28.397 1.00 86.12 336 PRO A N 1
ATOM 2635 C CA . PRO A 1 336 ? 7.192 -8.542 -28.350 1.00 86.12 336 PRO A CA 1
ATOM 2636 C C . PRO A 1 336 ? 7.332 -7.056 -28.721 1.00 86.12 336 PRO A C 1
ATOM 2638 O O . PRO A 1 336 ? 8.062 -6.318 -28.073 1.00 86.12 336 PRO A O 1
ATOM 2641 N N . GLN A 1 337 ? 6.571 -6.581 -29.710 1.00 86.44 337 GLN A N 1
ATOM 2642 C CA . GLN A 1 337 ? 6.561 -5.162 -30.102 1.00 86.44 337 GLN A CA 1
ATOM 2643 C C . GLN A 1 337 ? 6.084 -4.240 -28.967 1.00 86.44 337 GLN A C 1
ATOM 2645 O O . GLN A 1 337 ? 6.595 -3.135 -28.808 1.00 86.44 337 GLN A O 1
ATOM 2650 N N . ALA A 1 338 ? 5.132 -4.708 -28.155 1.00 86.12 338 ALA A N 1
ATOM 2651 C CA . ALA A 1 338 ? 4.595 -3.952 -27.029 1.00 86.12 338 ALA A CA 1
ATOM 2652 C C . ALA A 1 338 ? 5.610 -3.821 -25.881 1.00 86.12 338 ALA A C 1
ATOM 2654 O O . ALA A 1 338 ? 5.619 -2.803 -25.196 1.00 86.12 338 ALA A O 1
ATOM 2655 N N . ILE A 1 339 ? 6.477 -4.825 -25.705 1.00 90.06 339 ILE A N 1
ATOM 2656 C CA . ILE A 1 339 ? 7.590 -4.805 -24.744 1.00 90.06 339 ILE A CA 1
ATOM 2657 C C . ILE A 1 339 ? 8.589 -3.707 -25.128 1.00 90.06 339 ILE A C 1
ATOM 2659 O O . ILE A 1 339 ? 8.936 -2.870 -24.300 1.00 90.06 339 ILE A O 1
ATOM 2663 N N . SER A 1 340 ? 9.008 -3.658 -26.398 1.00 89.94 340 SER A N 1
ATOM 2664 C CA . SER A 1 340 ? 9.950 -2.637 -26.878 1.00 89.94 340 SER A CA 1
ATOM 2665 C C . SER A 1 340 ? 9.394 -1.216 -26.751 1.00 89.94 340 SER A C 1
ATOM 2667 O O . SER A 1 340 ? 10.122 -0.306 -26.364 1.00 89.94 340 SER A O 1
ATOM 2669 N N . GLN A 1 341 ? 8.103 -1.026 -27.036 1.00 90.81 341 GLN A N 1
ATOM 2670 C CA . GLN A 1 341 ? 7.429 0.263 -26.845 1.00 90.81 341 GLN A CA 1
ATOM 2671 C C . GLN A 1 341 ? 7.387 0.680 -25.372 1.00 90.81 341 GLN A C 1
ATOM 2673 O O . GLN A 1 341 ? 7.618 1.843 -25.060 1.00 90.81 341 GLN A O 1
ATOM 2678 N N . GLU A 1 342 ? 7.118 -0.259 -24.464 1.00 94.31 342 GLU A N 1
ATOM 2679 C CA . GLU A 1 342 ? 7.090 0.025 -23.029 1.00 94.31 342 GLU A CA 1
ATOM 2680 C C . GLU A 1 342 ? 8.482 0.360 -22.476 1.00 94.31 342 GLU A C 1
ATOM 2682 O O . GLU A 1 342 ? 8.605 1.289 -21.685 1.00 94.31 342 GLU A O 1
ATOM 2687 N N . MET A 1 343 ? 9.541 -0.304 -22.953 1.00 94.88 343 MET A N 1
ATOM 2688 C CA . MET A 1 343 ? 10.920 0.080 -22.617 1.00 94.88 343 MET A CA 1
ATOM 2689 C C . MET A 1 343 ? 11.267 1.490 -23.111 1.00 94.88 343 MET A C 1
ATOM 2691 O O . MET A 1 343 ? 11.887 2.259 -22.384 1.00 94.88 343 MET A O 1
ATOM 2695 N N . ALA A 1 344 ? 10.841 1.864 -24.321 1.00 93.12 344 ALA A N 1
ATOM 2696 C CA . ALA A 1 344 ? 11.041 3.224 -24.825 1.00 93.12 344 ALA A CA 1
ATOM 2697 C C . ALA A 1 344 ? 10.268 4.266 -23.996 1.00 93.12 344 ALA A C 1
ATOM 2699 O O . ALA A 1 344 ? 10.787 5.349 -23.731 1.00 93.12 344 ALA A O 1
ATOM 2700 N N . CYS A 1 345 ? 9.054 3.925 -23.552 1.00 93.44 345 CYS A N 1
ATOM 2701 C CA . CYS A 1 345 ? 8.276 4.754 -22.635 1.00 93.44 345 CYS A CA 1
ATOM 2702 C C . CYS A 1 345 ? 9.001 4.936 -21.293 1.00 93.44 345 CYS A C 1
ATOM 2704 O O . CYS A 1 345 ? 9.082 6.061 -20.804 1.00 93.44 345 CYS A O 1
ATOM 2706 N N . LEU A 1 346 ? 9.583 3.868 -20.731 1.00 95.44 346 LEU A N 1
ATOM 2707 C CA . LEU A 1 346 ? 10.381 3.959 -19.509 1.00 95.44 346 LEU A CA 1
ATOM 2708 C C . LEU A 1 346 ? 11.545 4.942 -19.672 1.00 95.44 346 LEU A C 1
ATOM 2710 O O . LEU A 1 346 ? 11.659 5.870 -18.882 1.00 95.44 346 LEU A O 1
ATOM 2714 N N . GLU A 1 347 ? 12.370 4.784 -20.709 1.00 94.25 347 GLU A N 1
ATOM 2715 C CA . GLU A 1 347 ? 13.507 5.686 -20.952 1.00 94.25 347 GLU A CA 1
ATOM 2716 C C . GLU A 1 347 ? 13.059 7.143 -21.116 1.00 94.25 347 GLU A C 1
ATOM 2718 O O . GLU A 1 347 ? 13.707 8.059 -20.615 1.00 94.25 347 GLU A O 1
ATOM 2723 N N . HIS A 1 348 ? 11.908 7.367 -21.752 1.00 92.31 348 HIS A N 1
ATOM 2724 C CA . HIS A 1 348 ? 11.329 8.699 -21.884 1.00 92.31 348 HIS A CA 1
ATOM 2725 C C . HIS A 1 348 ? 10.959 9.320 -20.528 1.00 92.31 348 HIS A C 1
ATOM 2727 O O . HIS A 1 348 ? 11.280 10.481 -20.270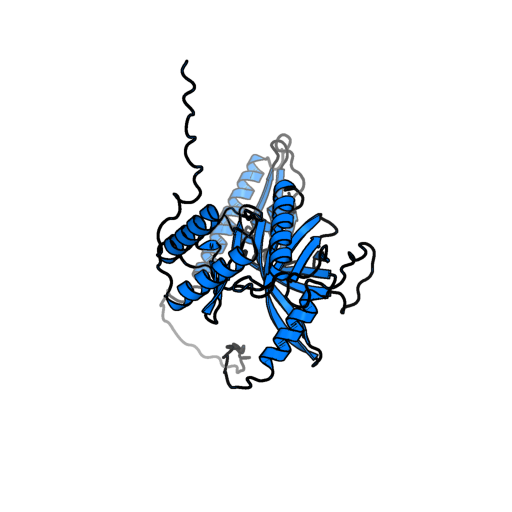 1.00 92.31 348 HIS A O 1
ATOM 2733 N N . VAL A 1 349 ? 10.330 8.535 -19.648 1.00 93.06 349 VAL A N 1
ATOM 2734 C CA . VAL A 1 349 ? 9.990 8.951 -18.279 1.00 93.06 349 VAL A CA 1
ATOM 2735 C C . VAL A 1 349 ? 11.255 9.232 -17.465 1.00 93.06 349 VAL A C 1
ATOM 2737 O O . VAL A 1 349 ? 11.316 10.233 -16.753 1.00 93.06 349 VAL A O 1
ATOM 2740 N N . LEU A 1 350 ? 12.277 8.384 -17.593 1.00 94.31 350 LEU A N 1
ATOM 2741 C CA . LEU A 1 350 ? 13.548 8.519 -16.876 1.00 94.31 350 LEU A CA 1
ATOM 2742 C C . LEU A 1 350 ? 14.378 9.725 -17.340 1.00 94.31 350 LEU A C 1
ATOM 2744 O O . LEU A 1 350 ? 15.093 10.312 -16.531 1.00 94.31 350 LEU A O 1
ATOM 2748 N N . ASP A 1 351 ? 14.251 10.136 -18.603 1.00 91.88 351 ASP A N 1
ATOM 2749 C CA . ASP A 1 351 ? 14.836 11.375 -19.131 1.00 91.88 351 ASP A CA 1
ATOM 2750 C C . ASP A 1 351 ? 14.138 12.648 -18.596 1.00 91.88 351 ASP A C 1
ATOM 2752 O O . ASP A 1 351 ? 14.586 13.762 -18.882 1.00 91.88 351 ASP A O 1
ATOM 2756 N N . GLY A 1 352 ? 13.035 12.508 -17.850 1.00 85.31 352 GLY A N 1
ATOM 2757 C CA . GLY A 1 352 ? 12.228 13.623 -17.357 1.00 85.31 352 GLY A CA 1
ATOM 2758 C C . GLY A 1 352 ? 11.342 14.258 -18.431 1.00 85.31 352 GLY A C 1
ATOM 2759 O O . GLY A 1 352 ? 11.057 15.450 -18.349 1.00 85.31 352 GLY A O 1
ATOM 2760 N N . LYS A 1 353 ? 10.933 13.502 -19.457 1.00 80.88 353 LYS A N 1
ATOM 2761 C CA . LYS A 1 353 ? 10.078 13.990 -20.551 1.00 80.88 353 LYS A CA 1
ATOM 2762 C C . LYS A 1 353 ? 8.626 13.513 -20.386 1.00 80.88 353 LYS A C 1
ATOM 2764 O O . LYS A 1 353 ? 8.378 12.473 -19.776 1.00 80.88 353 LYS A O 1
ATOM 2769 N N . ASP A 1 354 ? 7.678 14.274 -20.936 1.00 68.75 354 ASP A N 1
ATOM 2770 C CA . ASP A 1 354 ? 6.241 13.991 -20.821 1.00 68.75 354 ASP A CA 1
ATOM 2771 C C . ASP A 1 354 ? 5.798 12.809 -21.696 1.00 68.75 354 ASP A C 1
ATOM 2773 O O . ASP A 1 354 ? 6.026 12.752 -22.897 1.00 68.75 354 ASP A O 1
ATOM 2777 N N . ASN A 1 355 ? 5.092 11.870 -21.081 1.00 65.00 355 ASN A N 1
ATOM 2778 C CA . ASN A 1 355 ? 4.754 10.549 -21.604 1.00 65.00 355 ASN A CA 1
ATOM 2779 C C . ASN A 1 355 ? 3.353 10.449 -22.258 1.00 65.00 355 ASN A C 1
ATOM 2781 O O . ASN A 1 355 ? 2.887 9.337 -22.517 1.00 65.00 355 ASN A O 1
ATOM 2785 N N . GLU A 1 356 ? 2.707 11.582 -22.567 1.00 58.84 356 GLU A N 1
ATOM 2786 C CA . GLU A 1 356 ? 1.337 11.673 -23.126 1.00 58.84 356 GLU A CA 1
ATOM 2787 C C . GLU A 1 356 ? 1.139 10.870 -24.437 1.00 58.84 356 GLU A C 1
ATOM 2789 O O . GLU A 1 356 ? 0.045 10.374 -24.712 1.00 58.84 356 GLU A O 1
ATOM 2794 N N . ASP A 1 357 ? 2.198 10.636 -25.219 1.00 57.72 357 ASP A N 1
ATOM 2795 C CA . ASP A 1 357 ? 2.083 10.019 -26.549 1.00 57.72 357 ASP A CA 1
ATOM 2796 C C . ASP A 1 357 ? 2.206 8.479 -26.579 1.00 57.72 357 ASP A C 1
ATOM 2798 O O . ASP A 1 357 ? 1.865 7.852 -27.584 1.00 57.72 357 ASP A O 1
ATOM 2802 N N . PHE A 1 358 ? 2.669 7.821 -25.506 1.00 61.72 358 PHE A N 1
ATOM 2803 C CA . PHE A 1 358 ? 3.061 6.397 -25.577 1.00 61.72 358 PHE A CA 1
ATOM 2804 C C . PHE A 1 358 ? 1.927 5.386 -25.358 1.00 61.72 358 PHE A C 1
ATOM 2806 O O . PHE A 1 358 ? 2.031 4.243 -25.811 1.00 61.72 358 PHE A O 1
ATOM 2813 N N . TYR A 1 359 ? 0.846 5.786 -24.688 1.00 57.34 359 TYR A N 1
ATOM 2814 C CA . TYR A 1 359 ? -0.307 4.916 -24.403 1.00 57.34 359 TYR A CA 1
ATOM 2815 C C . TYR A 1 359 ? -1.565 5.289 -25.195 1.00 57.34 359 TYR A C 1
ATOM 2817 O O . TYR A 1 359 ? -2.620 4.676 -25.008 1.00 57.34 359 TYR A O 1
ATOM 2825 N N . SER A 1 360 ? -1.455 6.249 -26.115 1.00 49.81 360 SER A N 1
ATOM 2826 C CA . SER A 1 360 ? -2.535 6.587 -27.037 1.00 49.81 360 SER A CA 1
ATOM 2827 C C . SER A 1 360 ? -2.859 5.391 -27.948 1.00 49.81 360 SER A C 1
ATOM 2829 O O . SER A 1 360 ? -1.944 4.742 -28.466 1.00 49.81 360 SER A O 1
ATOM 2831 N N . PRO A 1 361 ? -4.145 5.053 -28.163 1.00 39.38 361 PRO A N 1
ATOM 2832 C CA . PRO A 1 361 ? -4.508 4.020 -29.122 1.00 39.38 361 PRO A CA 1
ATOM 2833 C C . PRO A 1 361 ? -3.997 4.428 -30.507 1.00 39.38 361 PRO A C 1
ATOM 2835 O O . PRO A 1 361 ? -4.225 5.555 -30.947 1.00 39.38 361 PRO A O 1
ATOM 2838 N N . LEU A 1 362 ? -3.305 3.510 -31.194 1.00 36.47 362 LEU A N 1
ATOM 2839 C CA . LEU A 1 362 ? -2.936 3.691 -32.599 1.00 36.47 362 LEU A CA 1
ATOM 2840 C C . LEU A 1 362 ? -4.186 4.142 -33.372 1.00 36.47 362 LEU A C 1
ATOM 2842 O O . LEU A 1 362 ? -5.224 3.484 -33.240 1.00 36.47 362 LEU A O 1
ATOM 2846 N N . PRO A 1 363 ? -4.129 5.233 -34.158 1.00 34.72 363 PRO A N 1
ATOM 2847 C CA . PRO A 1 363 ? -5.259 5.623 -34.982 1.00 34.72 363 PRO A CA 1
ATOM 2848 C C . PRO A 1 363 ? -5.602 4.445 -35.890 1.00 34.72 363 PRO A C 1
ATOM 2850 O O . PRO A 1 363 ? -4.726 3.899 -36.565 1.00 34.72 363 PRO A O 1
ATOM 2853 N N . ASN A 1 364 ? -6.868 4.021 -35.837 1.00 35.53 364 ASN A N 1
ATOM 2854 C CA . ASN A 1 364 ? -7.407 2.951 -36.662 1.00 35.53 364 ASN A CA 1
ATOM 2855 C C . ASN A 1 364 ? -6.910 3.134 -38.099 1.00 35.53 364 ASN A C 1
ATOM 2857 O O . ASN A 1 364 ? -7.222 4.135 -38.747 1.00 35.53 364 ASN A O 1
ATOM 2861 N N . SER A 1 365 ? -6.143 2.165 -38.599 1.00 34.41 365 SER A N 1
ATOM 2862 C CA . SER A 1 365 ? -5.960 2.022 -40.034 1.00 34.41 365 SER A CA 1
ATOM 2863 C C . SER A 1 365 ? -7.340 1.714 -40.596 1.00 34.41 365 SER A C 1
ATOM 2865 O O . SER A 1 365 ? -7.866 0.612 -40.458 1.00 34.41 365 SER A O 1
ATOM 2867 N N . HIS A 1 366 ? -7.975 2.739 -41.156 1.00 34.34 366 HIS A N 1
ATOM 2868 C CA . HIS A 1 366 ? -9.124 2.562 -42.016 1.00 34.34 366 HIS A CA 1
ATOM 2869 C C . HIS A 1 366 ? -8.693 1.612 -43.134 1.00 34.34 366 HIS A C 1
ATOM 2871 O O . HIS A 1 366 ? -7.969 2.002 -44.048 1.00 34.34 366 HIS A O 1
ATOM 2877 N N . HIS A 1 367 ? -9.115 0.351 -43.042 1.00 35.19 367 HIS A N 1
ATOM 2878 C CA . HIS A 1 367 ? -9.264 -0.476 -44.221 1.00 35.19 367 HIS A CA 1
ATOM 2879 C C . HIS A 1 367 ? -10.287 0.233 -45.106 1.00 35.19 367 HIS A C 1
ATOM 2881 O O . HIS A 1 367 ? -11.479 0.270 -44.809 1.00 35.19 367 HIS A O 1
ATOM 2887 N N . SER A 1 368 ? -9.780 0.872 -46.155 1.00 35.94 368 SER A N 1
ATOM 2888 C CA . SER A 1 368 ? -10.552 1.240 -47.326 1.00 35.94 368 SER A CA 1
ATOM 2889 C C . SER A 1 368 ? -10.999 -0.054 -48.004 1.00 35.94 368 SER A C 1
ATOM 2891 O O . SER A 1 368 ? -10.259 -0.627 -48.803 1.00 35.94 368 SER A O 1
ATOM 2893 N N . GLU A 1 369 ? -12.182 -0.540 -47.650 1.00 39.12 369 GLU A N 1
ATOM 2894 C CA . GLU A 1 369 ? -12.987 -1.290 -48.607 1.00 39.12 369 GLU A CA 1
ATOM 2895 C C . GLU A 1 369 ? -13.646 -0.259 -49.524 1.00 39.12 369 GLU A C 1
ATOM 2897 O O . GLU A 1 369 ? -14.614 0.406 -49.154 1.00 39.12 369 GLU A O 1
ATOM 2902 N N . SER A 1 370 ? -13.045 -0.097 -50.699 1.00 40.06 370 SER A N 1
ATOM 2903 C CA . SER A 1 370 ? -13.665 0.513 -51.866 1.00 40.06 370 SER A CA 1
ATOM 2904 C C . SER A 1 370 ? -13.611 -0.523 -52.988 1.00 40.06 370 SER A C 1
ATOM 2906 O O . SER A 1 370 ? -12.511 -0.903 -53.391 1.00 40.06 370 SER A O 1
ATOM 2908 N N . ASP A 1 371 ? -14.810 -0.907 -53.432 1.00 36.88 371 ASP A N 1
ATOM 2909 C CA . ASP A 1 371 ? -15.215 -1.626 -54.655 1.00 36.88 371 ASP A CA 1
ATOM 2910 C C . ASP A 1 371 ? -14.806 -3.095 -54.874 1.00 36.88 371 ASP A C 1
ATOM 2912 O O . ASP A 1 371 ? -13.617 -3.401 -55.128 1.00 36.88 371 ASP A O 1
#

Secondary structure (DSSP, 8-state):
-HHHHHHHHHHTT-SEEEEE-SSEEEEEEEETTTTEEEE---EETTT-BTTBHHHHHHHHHHHHHHHHHHHHHHHHHT-----------------------------------TTTHHHHHHHHHHHHHH-SEEEEEEEETTEE-SS-EEEEE-S---STTTTTS---PPPTT----GGGEEEEEEEEEEEE-SS-EEEEEEEEEE-TTS-EEEEEEEEEEE-TT-HHHHHHHHHHHHHHHHHHTSTT--SB--EEEEEEETTT--EEEEEE---EEPPTT-PPPHHHHHHHHHHHHHHHHTTEE-----GGGEEE-TT--EEE--TTS-EES--HHHHHHHHHHHHHHHTT---TTSSSPPP--------

Organism: Hebeloma cylindrosporum (NCBI:txid76867)

pLDDT: mean 81.51, std 20.55, range [24.92, 98.12]

InterPro domains:
  IPR000719 Protein kinase domain [PF00069] (187-336)
  IPR000719 Protein kinase domain [PS50011] (184-371)
  IPR000719 Protein kinase domain [SM00220] (184-370)
  IPR008266 Tyrosine-protein kinase, active site [PS00109] (304-316)
  IPR011009 Protein kinase-like domain superfamily [SSF56112] (186-338)
  IPR052396 Meiotic Drive Suppressor Kinase [PTHR37171] (174-351)